Protein AF-A0AAE0EPK4-F1 (afdb_monomer)

Nearest PDB structures (foldseek):
  6u91-assembly1_D  TM=6.287E-01  e=3.847E-02  Homo sapiens
  7v0e-assembly1_F  TM=5.200E-01  e=1.153E-01  Homo sapiens
  4ft2-assembly1_B  TM=6.923E-01  e=3.454E-01  Zea mays
  7v0e-assembly2_C  TM=5.103E-01  e=1.312E-01  Homo sapiens

Solvent-accessible surface area (backbone atoms only — not comparable to full-atom values): 10435 Å² total; per-residue (Å²): 131,72,66,58,48,29,31,73,83,57,78,76,72,84,64,54,53,66,66,40,41,53,52,51,44,52,51,52,51,50,48,63,72,67,61,56,94,63,56,77,49,78,44,62,47,52,45,94,86,54,5,59,85,74,39,75,78,50,66,92,56,64,83,59,47,63,30,20,43,32,61,40,74,44,64,22,64,44,57,28,28,38,33,48,82,64,63,60,78,60,82,70,56,50,59,43,93,92,45,51,27,70,57,33,66,75,70,72,40,54,69,27,39,72,38,42,56,62,44,99,86,70,31,38,30,56,72,34,68,71,73,60,66,65,77,46,72,54,46,61,52,49,57,63,71,27,48,65,86,78,86,78,69,52,72,68,54,51,49,54,52,51,50,51,51,51,53,58,56,56,53,59,63,69,78,71,119

Structure (mmCIF, N/CA/C/O backbone):
data_AF-A0AAE0EPK4-F1
#
_entry.id   AF-A0AAE0EPK4-F1
#
loop_
_atom_site.group_PDB
_atom_site.id
_atom_site.type_symbol
_atom_site.label_atom_id
_atom_site.label_alt_id
_atom_site.label_comp_id
_atom_site.label_asym_id
_atom_site.label_entity_id
_atom_site.label_seq_id
_atom_site.pdbx_PDB_ins_code
_atom_site.Cartn_x
_atom_site.Cartn_y
_atom_site.Cartn_z
_atom_site.occupancy
_atom_site.B_iso_or_equiv
_atom_site.auth_seq_id
_atom_site.auth_comp_id
_atom_site.auth_asym_id
_atom_site.auth_atom_id
_atom_site.pdbx_PDB_model_num
ATOM 1 N N . MET A 1 1 ? -6.053 10.633 -5.880 1.00 48.84 1 MET A N 1
ATOM 2 C CA . MET A 1 1 ? -5.352 10.685 -4.575 1.00 48.84 1 MET A CA 1
ATOM 3 C C . MET A 1 1 ? -3.857 10.927 -4.827 1.00 48.84 1 MET A C 1
ATOM 5 O O . MET A 1 1 ? -3.329 10.351 -5.769 1.00 48.84 1 MET A O 1
ATOM 9 N N . GLN A 1 2 ? -3.181 11.823 -4.095 1.00 64.69 2 GLN A N 1
ATOM 10 C CA . GLN A 1 2 ? -1.788 12.259 -4.362 1.00 64.69 2 GLN A CA 1
ATOM 11 C C . GLN A 1 2 ? -0.719 11.301 -3.782 1.00 64.69 2 GLN A C 1
ATOM 13 O O . GLN A 1 2 ? 0.322 11.731 -3.303 1.00 64.69 2 GLN A O 1
ATOM 18 N N . CYS A 1 3 ? -0.915 9.982 -3.886 1.00 71.88 3 CYS A N 1
ATOM 19 C CA . CYS A 1 3 ? 0.087 8.989 -3.456 1.00 71.88 3 CYS A CA 1
ATOM 20 C C . CYS A 1 3 ? 1.443 9.106 -4.194 1.00 71.88 3 CYS A C 1
ATOM 22 O O . CYS A 1 3 ? 2.439 8.511 -3.787 1.00 71.88 3 CYS A O 1
ATOM 24 N N . LYS A 1 4 ? 1.496 9.888 -5.284 1.00 84.44 4 LYS A N 1
ATOM 25 C CA . LYS A 1 4 ? 2.700 10.165 -6.081 1.00 84.44 4 LYS A CA 1
ATOM 26 C C . LYS A 1 4 ? 3.826 10.806 -5.265 1.00 84.44 4 LYS A C 1
ATOM 28 O O . LYS A 1 4 ? 4.988 10.555 -5.572 1.00 84.44 4 LYS A O 1
ATOM 33 N N . GLU A 1 5 ? 3.500 11.581 -4.233 1.00 90.56 5 GLU A N 1
ATOM 34 C CA . GLU A 1 5 ? 4.498 12.256 -3.390 1.00 90.56 5 GLU A CA 1
ATOM 35 C C . GLU A 1 5 ? 5.351 11.258 -2.589 1.00 90.56 5 GLU A C 1
ATOM 37 O O . GLU A 1 5 ? 6.556 11.448 -2.430 1.00 90.56 5 GLU A O 1
ATOM 42 N N . TYR A 1 6 ? 4.782 10.110 -2.219 1.00 90.31 6 TYR A N 1
ATOM 43 C CA . TYR A 1 6 ? 5.503 9.016 -1.556 1.00 90.31 6 TYR A CA 1
ATOM 44 C C . TYR A 1 6 ? 6.235 8.079 -2.529 1.00 90.31 6 TYR A C 1
ATOM 46 O O . TYR A 1 6 ? 7.018 7.223 -2.122 1.00 90.31 6 TYR A O 1
ATOM 54 N N . SER A 1 7 ? 5.967 8.187 -3.833 1.00 85.56 7 SER A N 1
ATOM 55 C CA . SER A 1 7 ? 6.479 7.239 -4.824 1.00 85.56 7 SER A CA 1
ATOM 56 C C . SER A 1 7 ? 7.897 7.575 -5.243 1.00 85.56 7 SER A C 1
ATOM 58 O O . SER A 1 7 ? 8.079 8.598 -5.902 1.00 85.56 7 SER A O 1
ATOM 60 N N . LYS A 1 8 ? 8.860 6.669 -5.010 1.00 83.88 8 LYS A N 1
ATOM 61 C CA . LYS A 1 8 ? 10.251 6.752 -5.507 1.00 83.88 8 LYS A CA 1
ATOM 62 C C . LYS A 1 8 ? 10.361 7.195 -6.972 1.00 83.88 8 LYS A C 1
ATOM 64 O O . LYS A 1 8 ? 11.295 7.901 -7.338 1.00 83.88 8 LYS A O 1
ATOM 69 N N . ALA A 1 9 ? 9.399 6.797 -7.804 1.00 82.00 9 ALA A N 1
ATOM 70 C CA . ALA A 1 9 ? 9.370 7.117 -9.228 1.00 82.00 9 ALA A CA 1
ATOM 71 C C . ALA A 1 9 ? 9.117 8.606 -9.528 1.00 82.00 9 ALA A C 1
ATOM 73 O O . ALA A 1 9 ? 9.342 9.043 -10.655 1.00 82.00 9 ALA A O 1
ATOM 74 N N . LYS A 1 10 ? 8.668 9.403 -8.550 1.00 84.00 10 LYS A N 1
ATOM 75 C CA . LYS A 1 10 ? 8.629 10.861 -8.684 1.00 84.00 10 LYS A CA 1
ATOM 76 C C . LYS A 1 10 ? 10.060 11.394 -8.691 1.00 84.00 10 LYS A C 1
ATOM 78 O O . LYS A 1 10 ? 10.672 11.519 -7.635 1.00 84.00 10 LYS A O 1
ATOM 83 N N . THR A 1 11 ? 10.560 11.684 -9.887 1.00 82.06 11 THR A N 1
ATOM 84 C CA . THR A 1 11 ? 11.890 12.262 -10.140 1.00 82.06 11 THR A CA 1
ATOM 85 C C . THR A 1 11 ? 11.833 13.737 -10.535 1.00 82.06 11 THR A C 1
ATOM 87 O O . THR A 1 11 ? 12.852 14.418 -10.509 1.00 82.06 11 THR A O 1
ATOM 90 N N . LYS A 1 12 ? 10.647 14.242 -10.901 1.00 82.75 12 LYS A N 1
ATOM 91 C CA . LYS A 1 12 ? 10.422 15.648 -11.251 1.00 82.75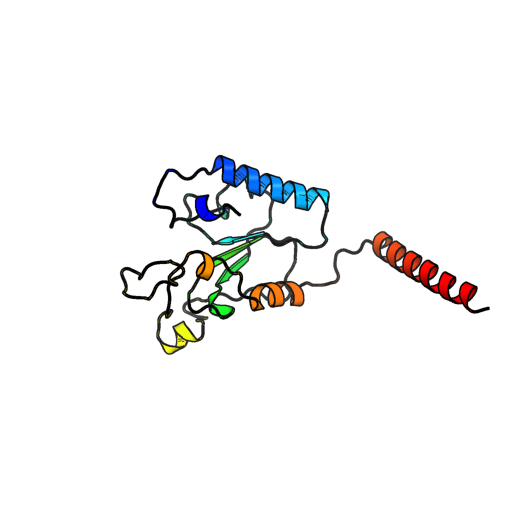 12 LYS A CA 1
ATOM 92 C C . LYS A 1 12 ? 9.818 16.406 -10.070 1.00 82.75 12 LYS A C 1
ATOM 94 O O . LYS A 1 12 ? 8.747 16.035 -9.586 1.00 82.75 12 LYS A O 1
ATOM 99 N N . GLY A 1 13 ? 10.482 17.496 -9.687 1.00 85.69 13 GLY A N 1
ATOM 100 C CA . GLY A 1 13 ? 10.079 18.375 -8.590 1.00 85.69 13 GLY A CA 1
ATOM 101 C C . GLY A 1 13 ? 10.315 17.771 -7.204 1.00 85.69 13 GLY A C 1
ATOM 102 O O . GLY A 1 13 ? 10.419 16.554 -7.043 1.00 85.69 13 GLY A O 1
ATOM 103 N N . THR A 1 14 ? 10.378 18.637 -6.195 1.00 87.19 14 THR A N 1
ATOM 104 C CA . THR A 1 14 ? 10.474 18.219 -4.793 1.00 87.19 14 THR A CA 1
ATOM 105 C C . THR A 1 14 ? 9.160 17.561 -4.361 1.00 87.19 14 THR A C 1
ATOM 107 O O . THR A 1 14 ? 8.089 18.099 -4.661 1.00 87.19 14 THR A O 1
ATOM 110 N N . PRO A 1 15 ? 9.198 16.392 -3.697 1.00 89.25 15 PRO A N 1
ATOM 111 C CA . PRO A 1 15 ? 8.002 15.807 -3.112 1.00 89.25 15 PRO A CA 1
ATOM 112 C C . PRO A 1 15 ? 7.393 16.711 -2.031 1.00 89.25 15 PRO A C 1
ATOM 114 O O . PRO A 1 15 ? 8.088 17.102 -1.096 1.00 89.25 15 PRO A O 1
ATOM 117 N N . ASP A 1 16 ? 6.098 17.003 -2.134 1.00 93.31 16 ASP A N 1
ATOM 118 C CA . ASP A 1 16 ? 5.341 17.723 -1.104 1.00 93.31 16 ASP A CA 1
ATOM 119 C C . ASP A 1 16 ? 4.767 16.709 -0.106 1.00 93.31 16 ASP A C 1
ATOM 121 O O . ASP A 1 16 ? 3.611 16.277 -0.187 1.00 93.31 16 ASP A O 1
ATOM 125 N N . LEU A 1 17 ? 5.636 16.256 0.799 1.00 93.25 17 LEU A N 1
ATOM 126 C CA . LEU A 1 17 ? 5.283 15.245 1.796 1.00 93.25 17 LEU A CA 1
ATOM 127 C C . LEU A 1 17 ? 4.323 15.792 2.856 1.00 93.25 17 LEU A C 1
ATOM 129 O O . LEU A 1 17 ? 3.522 15.030 3.382 1.00 93.25 17 LEU A O 1
ATOM 133 N N . GLU A 1 18 ? 4.352 17.095 3.138 1.00 94.25 18 GLU A N 1
ATOM 134 C CA . GLU A 1 18 ? 3.460 17.715 4.120 1.00 94.25 18 GLU A CA 1
ATOM 135 C C . GLU A 1 18 ? 2.013 17.738 3.616 1.00 94.25 18 GLU A C 1
ATOM 137 O O . GLU A 1 18 ? 1.085 17.342 4.327 1.00 94.25 18 GLU A O 1
ATOM 142 N N . LEU A 1 19 ? 1.786 18.148 2.364 1.00 93.38 19 LEU A N 1
ATOM 143 C CA . LEU A 1 19 ? 0.459 18.074 1.757 1.00 93.38 19 LEU A CA 1
ATOM 144 C C . LEU A 1 19 ? -0.032 16.630 1.645 1.00 93.38 19 LEU A C 1
ATOM 146 O O . LEU A 1 19 ? -1.220 16.371 1.864 1.00 93.38 19 LEU A O 1
ATOM 150 N N . ALA A 1 20 ? 0.858 15.698 1.304 1.00 93.88 20 ALA A N 1
ATOM 151 C CA . ALA A 1 20 ? 0.515 14.286 1.244 1.00 93.88 20 ALA A CA 1
ATOM 152 C C . ALA A 1 20 ? 0.091 13.764 2.628 1.00 93.88 20 ALA A C 1
ATOM 154 O O . ALA A 1 20 ? -0.996 13.191 2.750 1.00 93.88 20 ALA A O 1
ATOM 155 N N . ASP A 1 21 ? 0.869 14.061 3.673 1.00 95.88 21 ASP A N 1
ATOM 156 C CA . ASP A 1 21 ? 0.594 13.628 5.045 1.00 95.88 21 ASP A CA 1
ATOM 157 C C . ASP A 1 21 ? -0.714 14.238 5.562 1.00 95.88 21 ASP A C 1
ATOM 159 O O . ASP A 1 21 ? -1.538 13.523 6.130 1.00 95.88 21 ASP A O 1
ATOM 163 N N . ARG A 1 22 ? -1.006 15.514 5.269 1.00 95.62 22 ARG A N 1
ATOM 164 C CA . ARG A 1 22 ? -2.300 16.136 5.620 1.00 95.62 22 ARG A CA 1
ATOM 165 C C . ARG A 1 22 ? -3.501 15.399 5.024 1.00 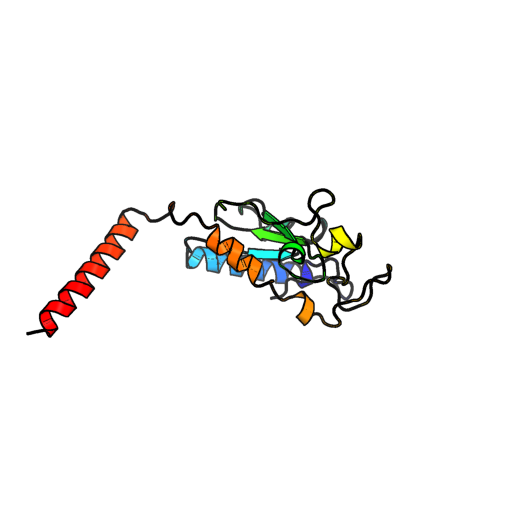95.62 22 ARG A C 1
ATOM 167 O O . ARG A 1 22 ? -4.548 15.304 5.663 1.00 95.62 22 ARG A O 1
ATOM 174 N N . ARG A 1 23 ? -3.377 14.848 3.814 1.00 94.81 23 ARG A N 1
ATOM 175 C CA . ARG A 1 23 ? -4.459 14.071 3.178 1.00 94.81 23 ARG A CA 1
ATOM 176 C C . ARG A 1 23 ? -4.638 12.707 3.827 1.00 94.81 23 ARG A C 1
ATOM 178 O O . ARG A 1 23 ? -5.774 12.260 3.994 1.00 94.81 23 ARG A O 1
ATOM 185 N N . VAL A 1 24 ? -3.540 12.059 4.205 1.00 95.56 24 VAL A N 1
ATOM 186 C CA . VAL A 1 24 ? -3.590 10.802 4.961 1.00 95.56 24 VAL A CA 1
ATOM 187 C C . VAL A 1 24 ? -4.210 11.049 6.333 1.00 95.56 24 VAL A C 1
ATOM 189 O O . VAL A 1 24 ? -5.133 10.335 6.711 1.00 95.56 24 VAL A O 1
ATOM 192 N N . GLN A 1 25 ? -3.814 12.122 7.020 1.00 96.12 25 GLN A N 1
ATOM 193 C CA . GLN A 1 25 ? -4.412 12.519 8.293 1.00 96.12 25 GLN A CA 1
ATOM 194 C C . GLN A 1 25 ? -5.917 12.755 8.154 1.00 96.12 25 GLN A C 1
ATOM 196 O O . GLN A 1 25 ? -6.696 12.270 8.970 1.00 96.12 25 GLN A O 1
ATOM 201 N N . ARG A 1 26 ? -6.357 13.432 7.086 1.00 96.56 26 ARG A N 1
ATOM 202 C CA . ARG A 1 26 ? -7.790 13.613 6.824 1.00 96.56 26 ARG A CA 1
ATOM 203 C C . ARG A 1 26 ? -8.508 12.289 6.562 1.00 96.56 26 ARG A C 1
ATOM 205 O O . ARG A 1 26 ? -9.632 12.116 7.011 1.00 96.56 26 ARG A O 1
ATOM 212 N N . THR A 1 27 ? -7.861 11.351 5.873 1.00 95.44 27 THR A N 1
ATOM 213 C CA . THR A 1 27 ? -8.402 9.999 5.652 1.00 95.44 27 THR A CA 1
ATOM 214 C C . THR A 1 27 ? -8.568 9.258 6.979 1.00 95.44 27 THR A C 1
ATOM 216 O O . THR A 1 27 ? -9.619 8.672 7.214 1.00 95.44 27 THR A O 1
ATOM 219 N N . ARG A 1 28 ? -7.583 9.350 7.882 1.00 95.38 28 ARG A N 1
ATOM 220 C CA . ARG A 1 28 ? -7.677 8.789 9.238 1.00 95.38 28 ARG A CA 1
ATOM 221 C C . ARG A 1 28 ? -8.827 9.404 10.035 1.00 95.38 28 ARG A C 1
ATOM 223 O O . ARG A 1 28 ? -9.597 8.659 10.617 1.00 95.38 28 ARG A O 1
ATOM 230 N N . GLN A 1 29 ? -8.988 10.727 9.993 1.00 96.31 29 GLN A N 1
ATOM 231 C CA . GLN A 1 29 ? -10.111 11.415 10.646 1.00 96.31 29 GLN A CA 1
ATOM 232 C C . GLN A 1 29 ? -11.472 10.965 10.107 1.00 96.31 29 GLN A C 1
ATOM 234 O O . GLN A 1 29 ? -12.432 10.898 10.859 1.00 96.31 29 GLN A O 1
ATOM 239 N N . ILE A 1 30 ? -11.575 10.672 8.806 1.00 96.69 30 ILE A N 1
ATOM 240 C CA . ILE A 1 30 ? -12.806 10.131 8.213 1.00 96.69 30 ILE A CA 1
ATOM 241 C C . ILE A 1 30 ? -13.074 8.722 8.751 1.00 96.69 30 ILE A C 1
ATOM 243 O O . ILE A 1 30 ? -14.202 8.433 9.129 1.00 96.69 30 ILE A O 1
ATOM 247 N N . ILE A 1 31 ? -12.049 7.865 8.811 1.00 95.50 31 ILE A N 1
ATOM 248 C CA . ILE A 1 31 ? -12.169 6.519 9.391 1.00 95.50 31 ILE A CA 1
ATOM 249 C C . ILE A 1 31 ? -12.602 6.611 10.858 1.00 95.50 31 ILE A C 1
ATOM 251 O O . ILE A 1 31 ? -13.523 5.918 11.251 1.00 95.50 31 ILE A O 1
ATOM 255 N N . GLU A 1 32 ? -11.987 7.489 11.646 1.00 95.50 32 GLU A N 1
ATOM 256 C CA . GLU A 1 32 ? -12.338 7.698 13.055 1.00 95.50 32 GLU A CA 1
ATOM 257 C C . GLU A 1 32 ? -13.763 8.239 13.229 1.00 95.50 32 GLU A C 1
ATOM 259 O O . GLU A 1 32 ? -14.495 7.766 14.086 1.00 95.50 32 GLU A O 1
ATOM 264 N N . TYR A 1 33 ? -14.182 9.192 12.393 1.00 96.81 33 TYR A N 1
ATOM 265 C CA . TYR A 1 33 ? -15.517 9.785 12.466 1.00 96.81 33 TYR A CA 1
ATOM 266 C C . TYR A 1 33 ? -16.638 8.785 12.161 1.00 96.81 33 TYR A C 1
ATOM 268 O O . TYR A 1 33 ? -17.672 8.810 12.821 1.00 96.81 33 TYR A O 1
ATOM 276 N N . TYR A 1 34 ? -16.453 7.942 11.143 1.00 96.75 34 TYR A N 1
ATOM 277 C CA . TYR A 1 34 ? -17.459 6.950 10.750 1.00 96.75 34 TYR A CA 1
ATOM 278 C C . TYR A 1 34 ? -17.347 5.627 11.512 1.00 96.75 34 TYR A C 1
ATOM 280 O O . TYR A 1 34 ? -18.245 4.803 11.370 1.00 96.75 34 TYR A O 1
ATOM 288 N N 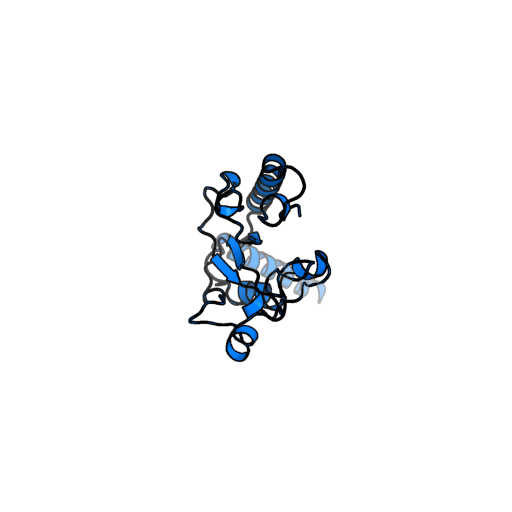. ASP A 1 35 ? -16.250 5.413 12.243 1.00 93.50 35 ASP A N 1
ATOM 289 C CA . ASP A 1 35 ? -15.924 4.192 12.990 1.00 93.50 35 ASP A CA 1
ATOM 290 C C . ASP A 1 35 ? -16.345 2.890 12.272 1.00 93.50 35 ASP A C 1
ATOM 292 O O . ASP A 1 35 ? -17.167 2.115 12.769 1.00 93.50 35 ASP A O 1
ATOM 296 N N . PRO A 1 36 ? -15.856 2.639 11.039 1.00 93.12 36 PRO A N 1
ATOM 297 C CA . PRO A 1 36 ? -16.293 1.481 10.284 1.00 93.12 36 PRO A CA 1
ATOM 298 C C . PRO A 1 36 ? -15.785 0.196 10.943 1.00 93.12 36 PRO A C 1
ATOM 300 O O . PRO A 1 36 ? -14.633 0.119 11.376 1.00 93.12 36 PRO A O 1
ATOM 303 N N . ALA A 1 37 ? -16.599 -0.864 10.893 1.00 90.00 37 ALA A N 1
ATOM 304 C CA . ALA A 1 37 ? -16.204 -2.189 11.380 1.00 90.00 37 ALA A CA 1
ATOM 305 C C . ALA A 1 37 ? -14.850 -2.638 10.799 1.00 90.00 37 ALA A C 1
ATOM 307 O O . ALA A 1 37 ? -13.992 -3.148 11.522 1.00 90.00 37 ALA A O 1
ATOM 308 N N . TYR A 1 38 ? -14.629 -2.368 9.506 1.00 92.81 38 TYR A N 1
ATOM 309 C CA . TYR A 1 38 ? -13.363 -2.619 8.825 1.00 92.81 38 TYR A CA 1
ATOM 310 C C . TYR A 1 38 ? -12.958 -1.449 7.926 1.00 92.81 38 TYR A C 1
ATOM 312 O O . TYR A 1 38 ? -13.790 -0.873 7.225 1.00 92.81 38 TYR A O 1
ATOM 320 N N . TYR A 1 39 ? -11.660 -1.147 7.878 1.00 94.75 39 TYR A N 1
ATOM 321 C CA . TYR A 1 39 ? -11.076 -0.215 6.912 1.00 94.75 39 TYR A CA 1
ATOM 322 C C . TYR A 1 39 ? -9.890 -0.837 6.178 1.00 94.75 39 TYR A C 1
ATOM 324 O O . TYR A 1 39 ? -9.197 -1.706 6.702 1.00 94.75 39 TYR A O 1
ATOM 332 N N . PHE A 1 40 ? -9.607 -0.334 4.977 1.00 95.75 40 PHE A N 1
ATOM 333 C CA . PHE A 1 40 ? -8.411 -0.681 4.214 1.00 95.75 40 PHE A CA 1
ATOM 334 C C . PHE A 1 40 ? -7.798 0.585 3.618 1.00 95.75 40 PHE A C 1
ATOM 336 O O . PHE A 1 40 ? -8.445 1.296 2.850 1.00 95.75 40 PHE A O 1
ATOM 343 N N . ILE A 1 41 ? -6.538 0.857 3.943 1.00 95.50 41 ILE A N 1
ATOM 344 C CA . ILE A 1 41 ? -5.746 1.923 3.326 1.00 95.50 41 ILE A CA 1
ATOM 345 C C . ILE A 1 41 ? -4.747 1.248 2.390 1.00 95.50 41 ILE A C 1
ATOM 347 O O . ILE A 1 41 ? -3.889 0.495 2.841 1.00 95.50 41 ILE A O 1
ATOM 351 N N . GLU A 1 42 ? -4.859 1.503 1.087 1.00 94.62 42 GLU A N 1
ATOM 352 C CA . GLU A 1 42 ? -3.933 0.993 0.072 1.00 94.62 42 GLU A CA 1
ATOM 353 C C . GLU A 1 42 ? -2.922 2.069 -0.309 1.00 94.62 42 GLU A C 1
ATOM 355 O O . GLU A 1 42 ? -3.287 3.205 -0.614 1.00 94.62 42 GLU A O 1
ATOM 360 N N . ASN A 1 43 ? -1.641 1.709 -0.320 1.00 93.00 43 ASN A N 1
ATOM 361 C CA . ASN A 1 43 ? -0.616 2.523 -0.959 1.00 93.00 43 ASN A CA 1
ATOM 362 C C . ASN A 1 43 ? 0.501 1.619 -1.492 1.00 93.00 43 ASN A C 1
ATOM 364 O O . ASN A 1 43 ? 0.836 0.622 -0.850 1.00 93.00 43 ASN A O 1
ATOM 368 N N . PRO A 1 44 ? 1.164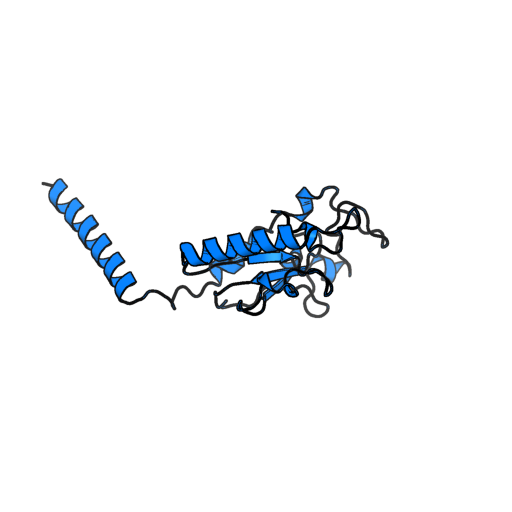 1.965 -2.611 1.00 91.31 44 PRO A N 1
ATOM 369 C CA . PRO A 1 44 ? 2.398 1.293 -3.007 1.00 91.31 44 PRO A CA 1
ATOM 370 C C . PRO A 1 44 ? 3.390 1.214 -1.836 1.00 91.31 44 PRO A C 1
ATOM 372 O O . PRO A 1 44 ? 3.495 2.166 -1.058 1.00 91.31 44 PRO A O 1
ATOM 375 N N . ALA A 1 45 ? 4.143 0.114 -1.729 1.00 90.69 45 ALA A N 1
ATOM 376 C CA . ALA A 1 45 ? 5.059 -0.113 -0.603 1.00 90.69 45 ALA A CA 1
ATOM 377 C C . ALA A 1 45 ? 6.051 1.054 -0.411 1.00 90.69 45 ALA A C 1
ATOM 379 O O . ALA A 1 45 ? 6.373 1.436 0.713 1.00 90.69 45 ALA A O 1
ATOM 380 N N . GLY A 1 46 ? 6.447 1.693 -1.518 1.00 85.50 46 GLY A N 1
ATOM 381 C CA . GLY A 1 46 ? 7.354 2.837 -1.516 1.00 85.50 46 GLY A CA 1
ATOM 382 C C . GLY A 1 46 ? 8.798 2.423 -1.238 1.00 85.50 46 GLY A C 1
ATOM 383 O O . GLY A 1 46 ? 9.145 1.246 -1.312 1.00 85.50 46 GLY A O 1
ATOM 384 N N . ASP A 1 47 ? 9.651 3.407 -0.969 1.00 86.31 47 ASP A N 1
ATOM 385 C CA . ASP A 1 47 ? 11.025 3.182 -0.517 1.00 86.31 47 ASP A CA 1
ATOM 386 C C . ASP A 1 47 ? 11.181 3.535 0.968 1.00 86.31 47 ASP A C 1
ATOM 388 O O . ASP A 1 47 ? 10.282 4.112 1.578 1.00 86.31 47 ASP A O 1
ATOM 392 N N . ALA A 1 48 ? 12.333 3.193 1.544 1.00 87.94 48 ALA A N 1
ATOM 393 C CA . ALA A 1 48 ? 12.638 3.456 2.949 1.00 87.94 48 ALA A CA 1
ATOM 394 C C . ALA A 1 48 ? 12.900 4.944 3.268 1.00 87.94 48 ALA A C 1
ATOM 396 O O . ALA A 1 48 ? 13.070 5.293 4.430 1.00 87.94 48 ALA A O 1
ATOM 397 N N . LEU A 1 49 ? 12.971 5.825 2.263 1.00 87.44 49 LEU A N 1
ATOM 398 C CA . LEU A 1 49 ? 13.272 7.244 2.473 1.00 87.44 49 LEU A CA 1
ATOM 399 C C . LEU A 1 49 ? 11.993 8.063 2.647 1.00 87.44 49 LEU A C 1
ATOM 401 O O . LEU A 1 49 ? 11.941 8.968 3.476 1.00 87.44 49 LEU A O 1
ATOM 405 N N . ARG A 1 50 ? 10.960 7.762 1.857 1.00 90.06 50 ARG A N 1
ATOM 406 C CA . ARG A 1 50 ? 9.723 8.558 1.817 1.00 90.06 50 ARG A CA 1
ATOM 407 C C . ARG A 1 50 ? 8.452 7.758 1.564 1.00 90.06 50 ARG A C 1
ATOM 409 O O . ARG A 1 50 ? 7.407 8.360 1.320 1.00 90.06 50 ARG A O 1
ATOM 416 N N . GLY A 1 51 ? 8.519 6.429 1.556 1.00 92.81 51 GLY A N 1
ATOM 417 C CA . GLY A 1 51 ? 7.323 5.599 1.464 1.00 92.81 51 GLY A CA 1
ATOM 418 C C . GLY A 1 51 ? 6.344 5.926 2.592 1.00 92.81 51 GLY A C 1
ATOM 419 O O . GLY A 1 51 ? 6.754 6.275 3.691 1.00 92.81 51 GLY A O 1
ATOM 420 N N . LEU A 1 52 ? 5.038 5.792 2.339 1.00 95.31 52 LEU A N 1
ATOM 421 C CA . LEU A 1 52 ? 4.013 6.127 3.338 1.00 95.31 52 LEU A CA 1
ATOM 422 C C . LEU A 1 52 ? 4.226 5.385 4.675 1.00 95.31 52 LEU A C 1
ATOM 424 O O . LEU A 1 52 ? 3.978 5.940 5.737 1.00 95.31 52 LEU A O 1
ATOM 428 N N . HIS A 1 53 ? 4.762 4.162 4.624 1.00 94.88 53 HIS A N 1
ATOM 429 C CA . HIS A 1 53 ? 5.076 3.356 5.805 1.00 94.88 53 HIS A CA 1
ATOM 430 C C . HIS A 1 53 ? 6.150 3.957 6.726 1.00 94.88 53 HIS A C 1
ATOM 432 O O . HIS A 1 53 ? 6.232 3.553 7.877 1.00 94.88 53 HIS A O 1
ATOM 438 N N . THR A 1 54 ? 6.960 4.909 6.252 1.00 95.00 54 THR A N 1
ATOM 439 C CA . THR A 1 54 ? 7.982 5.584 7.070 1.00 95.00 54 THR A CA 1
ATOM 440 C C . THR A 1 54 ? 7.489 6.896 7.674 1.00 95.00 54 THR A C 1
ATOM 442 O O . THR A 1 54 ? 8.234 7.570 8.384 1.00 95.00 54 THR A O 1
ATOM 445 N N . ARG A 1 55 ? 6.253 7.307 7.367 1.00 95.50 55 ARG A N 1
ATOM 446 C CA . ARG A 1 55 ? 5.713 8.607 7.769 1.00 95.50 55 ARG A CA 1
ATOM 447 C C . ARG A 1 55 ? 5.094 8.534 9.159 1.00 95.50 55 ARG A C 1
ATOM 449 O O . ARG A 1 55 ? 4.344 7.616 9.477 1.00 95.50 55 ARG A O 1
ATOM 456 N N . GLU A 1 56 ? 5.312 9.587 9.940 1.00 96.19 56 GLU A N 1
ATOM 457 C CA . GLU A 1 56 ? 4.723 9.769 11.273 1.00 96.19 56 GLU A CA 1
ATOM 458 C C . GLU A 1 56 ? 3.190 9.681 11.264 1.00 96.19 56 GLU A C 1
ATOM 460 O O . GLU A 1 56 ? 2.593 9.141 12.191 1.00 96.19 56 GLU A O 1
ATOM 465 N N . VAL A 1 57 ? 2.547 10.129 10.178 1.00 95.88 57 VAL A N 1
ATOM 466 C CA . VAL A 1 57 ? 1.086 10.070 10.001 1.00 95.88 57 VAL A CA 1
ATOM 467 C C . VAL A 1 57 ? 0.524 8.644 10.003 1.00 95.88 57 VAL A C 1
ATOM 469 O O . VAL A 1 57 ? -0.682 8.471 10.149 1.00 95.88 57 VAL A O 1
ATOM 472 N N . MET A 1 58 ? 1.364 7.615 9.871 1.00 95.75 58 MET A N 1
ATOM 473 C CA . MET A 1 58 ? 0.949 6.212 9.957 1.00 95.75 58 MET A CA 1
ATOM 474 C C . MET A 1 58 ? 1.181 5.594 11.340 1.00 95.75 58 MET A C 1
ATOM 476 O O . MET A 1 58 ? 0.744 4.468 11.575 1.00 95.75 58 MET A O 1
ATOM 480 N N . LYS A 1 59 ? 1.819 6.309 12.279 1.00 94.88 59 LYS A N 1
ATOM 481 C CA . LYS A 1 59 ? 2.030 5.801 13.640 1.00 94.88 59 LYS A CA 1
ATOM 482 C C . LYS A 1 59 ? 0.705 5.505 14.340 1.00 94.88 59 LYS A C 1
ATOM 484 O O . LYS A 1 59 ? -0.277 6.247 14.208 1.00 9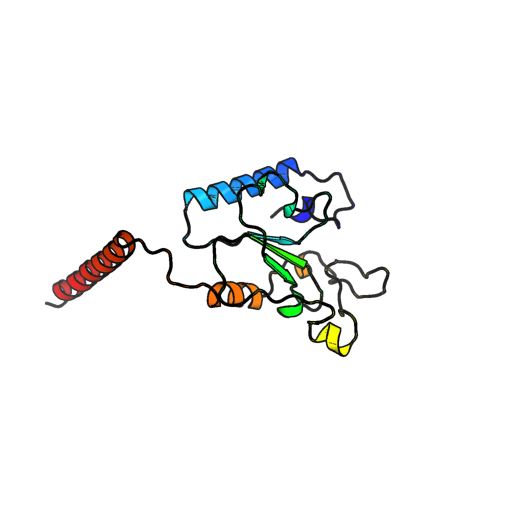4.88 59 LYS A O 1
ATOM 489 N N . GLY A 1 60 ? 0.717 4.417 15.106 1.00 93.12 60 GLY A N 1
ATOM 490 C CA . GLY A 1 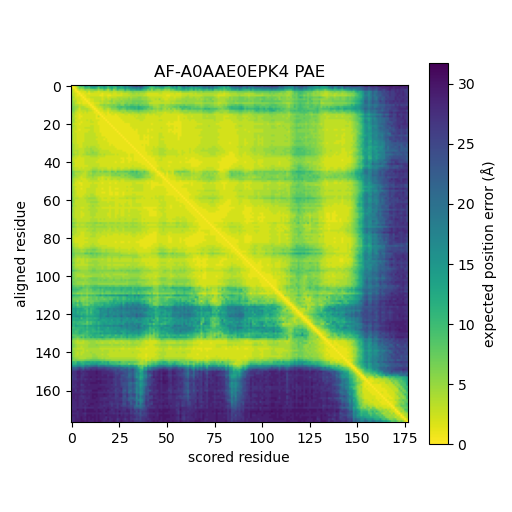60 ? -0.438 3.901 15.841 1.00 93.12 60 GLY A CA 1
ATOM 491 C C . GLY A 1 60 ? -1.384 3.035 15.006 1.00 93.12 60 GLY A C 1
ATOM 492 O O . GLY A 1 60 ? -2.324 2.481 15.565 1.00 93.12 60 GLY A O 1
ATOM 493 N N . LEU A 1 61 ? -1.154 2.894 13.696 1.00 94.38 61 LEU A N 1
ATOM 494 C CA . LEU A 1 61 ? -1.837 1.889 12.884 1.00 94.38 61 LEU A CA 1
ATOM 495 C C . LEU A 1 61 ? -1.110 0.537 12.984 1.00 94.38 61 LEU A C 1
ATOM 497 O O . LEU A 1 61 ? 0.090 0.518 13.268 1.00 94.38 61 LEU A O 1
ATOM 501 N N . PRO A 1 62 ? -1.801 -0.587 12.726 1.00 94.31 62 PRO A N 1
ATOM 502 C CA . PRO A 1 62 ? -1.155 -1.889 12.597 1.00 94.31 62 PRO A CA 1
ATOM 503 C C . PRO A 1 62 ? -0.072 -1.889 11.514 1.00 94.31 62 PRO A C 1
ATOM 505 O O . PRO A 1 62 ? -0.146 -1.123 10.549 1.00 94.31 62 PRO A O 1
ATOM 508 N N . GLU A 1 63 ? 0.901 -2.790 11.641 1.00 94.75 63 GLU A N 1
ATOM 509 C CA . GLU A 1 63 ? 1.885 -3.016 10.582 1.00 94.75 63 GLU A CA 1
ATOM 510 C C . GLU A 1 63 ? 1.183 -3.380 9.261 1.00 94.75 63 GLU A C 1
ATOM 512 O O . GLU A 1 63 ? 0.250 -4.193 9.259 1.00 94.75 63 GLU A O 1
ATOM 517 N N . PRO A 1 64 ? 1.592 -2.792 8.123 1.00 96.19 64 PRO A N 1
ATOM 518 C CA . PRO A 1 64 ? 0.919 -3.037 6.861 1.00 96.19 64 PRO A CA 1
ATOM 519 C C . PRO A 1 64 ? 1.126 -4.467 6.370 1.00 96.19 64 PRO A C 1
ATOM 521 O O . PRO A 1 64 ? 2.241 -4.994 6.337 1.00 96.19 64 PRO A O 1
ATOM 524 N N . LEU A 1 65 ? 0.058 -5.054 5.838 1.00 96.19 65 LEU A N 1
ATOM 525 C CA . LEU A 1 65 ? 0.143 -6.289 5.071 1.00 96.19 65 LEU A CA 1
ATOM 526 C C . LEU A 1 65 ? 0.794 -6.006 3.713 1.00 96.19 65 LEU A C 1
ATOM 528 O O . LEU A 1 65 ? 0.477 -5.018 3.047 1.00 96.19 65 LEU A O 1
ATOM 532 N N . VAL A 1 66 ? 1.688 -6.894 3.273 1.00 95.81 66 VAL A N 1
ATOM 533 C CA . VAL A 1 66 ? 2.422 -6.733 2.010 1.00 95.81 66 VAL A CA 1
ATOM 534 C C . VAL A 1 66 ? 1.843 -7.640 0.934 1.00 95.81 66 VAL A C 1
ATOM 536 O O . VAL A 1 66 ? 1.823 -8.861 1.076 1.00 95.81 66 VAL A O 1
ATOM 539 N N . THR A 1 67 ? 1.467 -7.052 -0.198 1.00 96.69 67 THR A N 1
ATOM 540 C CA . THR A 1 67 ? 0.938 -7.768 -1.360 1.00 96.69 67 THR A CA 1
ATOM 541 C C . THR A 1 67 ? 1.617 -7.335 -2.660 1.00 96.69 67 THR A C 1
ATOM 543 O O . THR A 1 67 ? 2.336 -6.334 -2.712 1.00 96.69 67 THR A O 1
ATOM 546 N N . THR A 1 68 ? 1.421 -8.096 -3.738 1.00 96.19 68 THR A N 1
ATOM 547 C CA . THR A 1 68 ? 1.868 -7.714 -5.085 1.00 96.19 68 THR A CA 1
ATOM 548 C C . THR A 1 68 ? 0.768 -7.934 -6.108 1.00 96.19 68 THR A C 1
ATOM 550 O O . THR A 1 68 ? 0.313 -9.066 -6.279 1.00 96.19 68 THR A O 1
ATOM 553 N N . TYR A 1 69 ? 0.427 -6.900 -6.877 1.00 95.06 69 TYR A N 1
ATOM 554 C CA . TYR A 1 69 ? -0.686 -6.960 -7.835 1.00 95.06 69 TYR A CA 1
ATOM 555 C C . TYR A 1 69 ? -0.566 -8.060 -8.904 1.00 95.06 69 TYR A C 1
ATOM 557 O O . TYR A 1 69 ? -1.585 -8.563 -9.366 1.00 95.06 69 TYR A O 1
ATOM 565 N N . CYS A 1 70 ? 0.642 -8.508 -9.268 1.00 94.94 70 CYS A N 1
ATOM 566 C CA . CYS A 1 70 ? 0.801 -9.567 -10.273 1.00 94.94 70 CYS A CA 1
ATOM 567 C C . CYS A 1 70 ? 0.239 -10.925 -9.827 1.00 94.94 70 CYS A C 1
ATOM 569 O O . CYS A 1 70 ? -0.078 -11.765 -10.664 1.00 94.94 70 CYS A O 1
ATOM 571 N N . LYS A 1 71 ? 0.071 -11.150 -8.517 1.00 95.62 71 LYS A N 1
ATOM 572 C CA . LYS A 1 71 ? -0.658 -12.315 -7.984 1.00 95.62 71 LYS A CA 1
ATOM 573 C C . LYS A 1 71 ? -2.179 -12.177 -8.088 1.00 95.62 71 LYS A C 1
ATOM 575 O O . LYS A 1 71 ? -2.887 -13.150 -7.875 1.00 95.62 71 LYS A O 1
ATOM 580 N N . TYR A 1 72 ? -2.648 -10.991 -8.454 1.00 94.81 72 TYR A N 1
ATOM 581 C CA . TYR A 1 72 ? -4.046 -10.608 -8.609 1.00 94.81 72 TYR A CA 1
ATOM 582 C C . TYR A 1 72 ? -4.381 -10.254 -10.071 1.00 94.81 72 TYR A C 1
ATOM 584 O O . TYR A 1 72 ? -5.408 -9.642 -10.351 1.00 94.81 72 TYR A O 1
ATOM 592 N N . GLY A 1 73 ? -3.532 -10.665 -11.021 1.00 91.00 73 GLY A N 1
ATOM 593 C CA . GLY A 1 73 ? -3.835 -10.627 -12.455 1.00 91.00 73 GLY A CA 1
ATOM 594 C C . GLY A 1 73 ? -3.252 -9.450 -13.239 1.00 91.00 73 GLY A C 1
ATOM 595 O O . GLY A 1 73 ? -3.559 -9.320 -14.420 1.00 91.00 73 GLY A O 1
ATOM 596 N N . THR A 1 74 ? -2.407 -8.597 -12.647 1.00 91.38 74 THR A N 1
ATOM 597 C CA . THR A 1 74 ? -1.707 -7.563 -13.436 1.00 91.38 74 THR A CA 1
ATOM 598 C C . THR A 1 74 ? -0.498 -8.133 -14.186 1.00 91.38 74 THR A C 1
ATOM 600 O O . THR A 1 74 ? 0.223 -8.966 -13.630 1.00 91.38 74 THR A O 1
ATOM 603 N N . PRO A 1 75 ? -0.189 -7.631 -15.399 1.00 89.31 75 PRO A N 1
ATOM 604 C CA . PRO A 1 75 ? 0.980 -8.071 -16.174 1.00 89.31 75 PRO A CA 1
ATOM 605 C C . PRO A 1 75 ? 2.312 -7.547 -15.608 1.00 89.31 75 PRO A C 1
ATOM 607 O O . PRO A 1 75 ? 3.393 -7.987 -15.998 1.00 89.31 75 PRO A O 1
ATOM 610 N N . TYR A 1 76 ? 2.242 -6.607 -14.663 1.00 89.56 76 TYR A N 1
ATOM 611 C CA . TYR A 1 76 ? 3.375 -6.030 -13.951 1.00 89.56 76 TYR A CA 1
ATOM 612 C C . TYR A 1 76 ? 3.327 -6.360 -12.461 1.00 89.56 76 TYR A C 1
ATOM 614 O O . TYR A 1 76 ? 2.258 -6.529 -11.871 1.00 89.56 76 TYR A O 1
ATOM 622 N N . MET A 1 77 ? 4.491 -6.373 -11.817 1.00 90.19 77 MET A N 1
ATOM 623 C CA . MET A 1 77 ? 4.586 -6.418 -10.360 1.00 90.19 77 MET A CA 1
ATOM 624 C C . MET A 1 77 ? 4.497 -5.015 -9.772 1.00 90.19 77 MET A C 1
ATOM 626 O O . MET A 1 77 ? 5.253 -4.126 -10.151 1.00 90.19 77 MET A O 1
ATOM 630 N N . LYS A 1 78 ? 3.607 -4.846 -8.796 1.00 90.75 78 LYS A N 1
ATOM 631 C CA . LYS A 1 78 ? 3.497 -3.633 -7.987 1.00 90.75 78 LYS A CA 1
ATOM 632 C C . LYS A 1 78 ? 3.382 -4.034 -6.517 1.00 90.75 78 LYS A C 1
ATOM 634 O O . LYS A 1 78 ? 2.323 -4.526 -6.126 1.00 90.75 78 LYS A O 1
ATOM 639 N N . PRO A 1 79 ? 4.472 -3.929 -5.737 1.00 93.56 79 PRO A N 1
ATOM 640 C CA . PRO A 1 79 ? 4.427 -4.120 -4.294 1.00 93.56 79 PRO A CA 1
ATOM 641 C C . PRO A 1 79 ? 3.560 -3.041 -3.646 1.00 93.56 79 PRO A C 1
ATOM 643 O O . PRO A 1 79 ? 3.770 -1.848 -3.880 1.00 93.56 79 PRO A O 1
ATOM 646 N N . THR A 1 80 ? 2.616 -3.468 -2.823 1.00 94.69 80 THR A N 1
ATOM 647 C CA . THR A 1 80 ? 1.611 -2.618 -2.188 1.00 94.69 80 THR A CA 1
ATOM 648 C C . THR A 1 80 ? 1.499 -2.984 -0.713 1.00 94.69 80 THR A C 1
ATOM 650 O O . THR A 1 80 ? 1.551 -4.160 -0.352 1.00 94.69 80 THR A O 1
ATOM 653 N N . HIS A 1 81 ? 1.346 -1.961 0.120 1.00 96.44 81 HIS A N 1
ATOM 654 C CA . HIS A 1 81 ? 0.987 -2.062 1.525 1.00 96.44 81 HIS A CA 1
ATOM 655 C C . HIS A 1 81 ? -0.517 -1.852 1.699 1.00 96.44 81 HIS A C 1
ATOM 657 O O . HIS A 1 81 ? -1.100 -0.965 1.070 1.00 96.44 81 HIS A O 1
ATOM 663 N N . ILE A 1 82 ? -1.115 -2.666 2.565 1.00 96.81 82 ILE A N 1
ATOM 664 C CA . ILE A 1 82 ? -2.504 -2.555 3.001 1.00 96.81 82 ILE A CA 1
ATOM 665 C C . ILE A 1 82 ? -2.505 -2.391 4.521 1.00 96.81 82 ILE A C 1
ATOM 667 O O . ILE A 1 82 ? -2.142 -3.325 5.234 1.00 96.81 82 ILE A O 1
ATOM 671 N N . TRP A 1 83 ? -2.914 -1.224 5.021 1.00 96.81 83 TRP A N 1
ATOM 672 C CA . TRP A 1 83 ? -3.205 -1.040 6.448 1.00 96.81 83 TRP A CA 1
ATOM 673 C C . TRP A 1 83 ? -4.676 -1.328 6.696 1.00 96.81 83 TRP A C 1
ATOM 675 O O . TRP A 1 83 ? -5.536 -0.820 5.975 1.00 96.81 83 TRP A O 1
ATOM 685 N N . THR A 1 84 ? -4.968 -2.130 7.709 1.00 95.50 84 THR A N 1
ATOM 686 C CA . THR A 1 84 ? -6.333 -2.527 8.048 1.00 95.50 84 THR A CA 1
ATOM 687 C C . THR A 1 84 ? -6.427 -2.909 9.518 1.00 95.50 84 THR A C 1
ATOM 689 O O . THR A 1 84 ? -5.442 -3.352 10.105 1.00 95.50 84 THR A O 1
ATOM 692 N N . ASN A 1 85 ? -7.609 -2.744 10.106 1.00 94.12 85 ASN A N 1
ATOM 693 C CA . ASN A 1 85 ? -7.979 -3.345 11.389 1.00 94.12 85 ASN A CA 1
ATOM 694 C C . ASN A 1 85 ? -8.569 -4.761 11.237 1.00 94.12 85 ASN A C 1
ATOM 696 O O . ASN A 1 85 ? -8.868 -5.400 12.243 1.00 94.12 85 ASN A O 1
ATOM 700 N N . ALA A 1 86 ? -8.764 -5.248 10.008 1.00 91.75 86 ALA A N 1
ATOM 701 C CA . ALA A 1 86 ? -9.296 -6.575 9.750 1.00 91.75 86 ALA A CA 1
ATOM 702 C C . ALA A 1 86 ? -8.252 -7.664 10.018 1.00 91.75 86 ALA A C 1
ATOM 704 O O . ALA A 1 86 ? -7.102 -7.576 9.583 1.00 91.75 86 ALA A O 1
ATOM 705 N N . VAL A 1 87 ? -8.688 -8.743 10.666 1.00 89.88 87 VAL A N 1
ATOM 706 C CA . VAL A 1 87 ? -7.923 -9.989 10.744 1.00 89.88 87 VAL A CA 1
ATOM 707 C C . VAL A 1 87 ? -8.332 -10.860 9.565 1.00 89.88 87 VAL A C 1
ATOM 709 O O . VAL A 1 87 ? -9.464 -11.340 9.511 1.00 89.88 87 VAL A O 1
ATOM 712 N N . LEU A 1 88 ? -7.413 -11.052 8.619 1.00 87.75 88 LEU A N 1
ATOM 713 C CA . LEU A 1 88 ? -7.666 -11.887 7.449 1.00 87.75 88 LEU A CA 1
ATOM 714 C C . LEU A 1 88 ? -7.503 -13.366 7.798 1.00 87.75 88 LEU A C 1
ATOM 716 O O . LEU A 1 88 ? -6.547 -13.751 8.477 1.00 87.75 88 LEU A O 1
ATOM 720 N N . SER A 1 89 ? -8.431 -14.191 7.318 1.00 86.81 89 SER A N 1
ATOM 721 C CA . SER A 1 89 ? -8.381 -15.646 7.500 1.00 86.81 89 SER A CA 1
ATOM 722 C C . SER A 1 89 ? -7.250 -16.286 6.680 1.00 86.81 89 SER A C 1
ATOM 724 O O . SER A 1 89 ? -6.544 -17.175 7.163 1.00 86.81 89 SER A O 1
ATOM 726 N N . VAL A 1 90 ? -7.006 -15.743 5.484 1.00 88.12 90 VAL A N 1
ATOM 727 C CA . VAL A 1 90 ? -5.914 -16.121 4.584 1.00 88.12 90 VAL A CA 1
ATOM 728 C C . VAL A 1 90 ? -4.966 -14.929 4.355 1.00 88.12 90 VAL A C 1
ATOM 730 O O . VAL A 1 90 ? -5.419 -13.795 4.186 1.00 88.12 90 VAL A O 1
ATOM 733 N N . PRO A 1 91 ? -3.634 -15.143 4.324 1.00 91.94 91 PRO A N 1
ATOM 734 C CA . PRO A 1 91 ? -2.677 -14.082 4.017 1.00 91.94 91 PRO A CA 1
ATOM 735 C C . PRO A 1 91 ? -2.791 -13.554 2.581 1.00 91.94 91 PRO A C 1
ATOM 737 O O . PRO A 1 91 ? -3.013 -14.307 1.630 1.00 91.94 91 PRO A O 1
ATOM 740 N N . LEU A 1 92 ? -2.495 -12.263 2.398 1.00 95.38 92 LEU A N 1
ATOM 741 C CA . LEU A 1 92 ? -2.421 -11.670 1.063 1.00 95.38 92 LEU A CA 1
ATOM 742 C C . LEU A 1 92 ? -1.341 -12.327 0.202 1.00 95.38 92 LEU A C 1
ATOM 744 O O . LEU A 1 92 ? -0.228 -12.627 0.642 1.00 95.38 92 LEU A O 1
ATOM 748 N N . LEU A 1 93 ? -1.652 -12.485 -1.083 1.00 96.25 93 LEU A N 1
ATOM 749 C CA . LEU A 1 93 ? -0.747 -13.107 -2.032 1.00 96.25 93 LEU A CA 1
ATOM 750 C C . LEU A 1 93 ? 0.415 -12.170 -2.358 1.00 96.25 93 LEU A C 1
ATOM 752 O O . LEU A 1 93 ? 0.242 -10.999 -2.712 1.00 96.25 93 LEU A O 1
ATOM 756 N N . ARG A 1 94 ? 1.623 -12.729 -2.322 1.00 96.44 94 ARG A N 1
ATOM 757 C CA . ARG A 1 94 ? 2.856 -12.023 -2.660 1.00 96.44 94 ARG A CA 1
ATOM 758 C C . ARG A 1 94 ? 3.691 -12.831 -3.644 1.00 96.44 94 ARG A C 1
ATOM 760 O O . ARG A 1 94 ? 3.928 -14.023 -3.459 1.00 96.44 94 ARG A O 1
ATOM 767 N N . CYS A 1 95 ? 4.140 -12.162 -4.698 1.00 95.69 95 CYS A N 1
ATOM 768 C CA . CYS A 1 95 ? 5.102 -12.672 -5.656 1.00 95.69 95 CYS A CA 1
ATOM 769 C C . CYS A 1 95 ? 6.498 -12.571 -5.045 1.00 95.69 95 CYS A C 1
ATOM 771 O O . CYS A 1 95 ? 7.019 -11.477 -4.821 1.00 95.69 95 CYS A O 1
ATOM 773 N N . THR A 1 96 ? 7.098 -13.724 -4.779 1.00 94.19 96 THR A N 1
ATOM 774 C CA . THR A 1 96 ? 8.483 -13.853 -4.316 1.00 94.19 96 THR A CA 1
ATOM 775 C C . THR A 1 96 ? 9.223 -14.839 -5.217 1.00 94.19 96 THR A C 1
ATOM 777 O O . THR A 1 96 ? 8.660 -15.326 -6.198 1.00 94.19 96 THR A O 1
ATOM 780 N N . SER A 1 97 ? 10.498 -15.104 -4.935 1.00 91.25 97 SER A N 1
ATOM 781 C CA . SER A 1 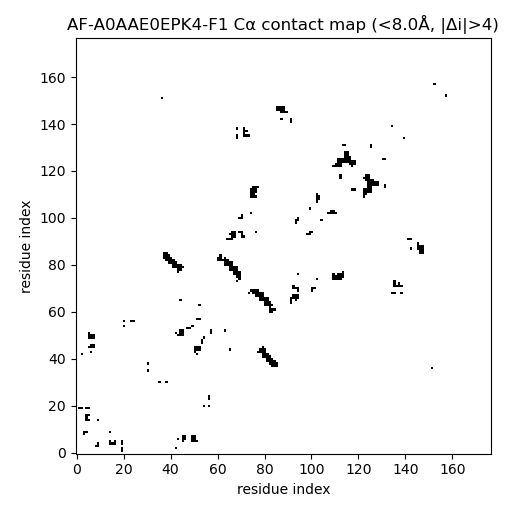97 ? 11.241 -16.131 -5.674 1.00 91.25 97 SER A CA 1
ATOM 782 C C . SER A 1 97 ? 10.740 -17.548 -5.364 1.00 91.25 97 SER A C 1
ATOM 784 O O . SER A 1 97 ? 10.745 -18.379 -6.261 1.00 91.25 97 SER A O 1
ATOM 786 N N . SER A 1 98 ? 10.260 -17.814 -4.141 1.00 93.44 98 SER A N 1
ATOM 787 C CA . SER A 1 98 ? 9.663 -19.105 -3.758 1.00 93.44 98 SER A CA 1
ATOM 788 C C . SER A 1 98 ? 8.181 -19.211 -4.129 1.00 93.44 98 SER A C 1
ATOM 790 O O . SER A 1 98 ? 7.673 -20.304 -4.349 1.00 93.44 98 SER A O 1
ATOM 792 N N . THR A 1 99 ? 7.483 -18.078 -4.240 1.00 94.69 99 THR A N 1
ATOM 793 C CA . THR A 1 99 ? 6.057 -18.009 -4.590 1.00 94.69 99 THR A CA 1
ATOM 794 C C . THR A 1 99 ? 5.815 -17.108 -5.810 1.00 94.69 99 THR A C 1
ATOM 796 O O . THR A 1 99 ? 5.108 -16.100 -5.702 1.00 94.69 99 THR A O 1
ATOM 799 N N . PRO A 1 100 ? 6.364 -17.412 -6.999 1.00 95.44 100 PRO A N 1
ATOM 800 C CA . PRO A 1 100 ? 6.240 -16.541 -8.170 1.00 95.44 100 PRO A CA 1
ATOM 801 C C . PRO A 1 100 ? 4.801 -16.478 -8.708 1.00 95.44 100 PRO A C 1
ATOM 803 O O . PRO A 1 100 ? 4.009 -17.407 -8.546 1.00 95.44 100 PRO A O 1
ATOM 806 N N . CYS A 1 101 ? 4.418 -15.360 -9.329 1.00 94.19 101 CYS A N 1
ATOM 807 C CA . CYS A 1 101 ? 3.203 -15.303 -10.151 1.00 94.19 101 CYS A CA 1
ATOM 808 C C . CYS A 1 101 ? 3.394 -16.122 -11.448 1.00 94.19 101 CYS A C 1
ATOM 810 O O . CYS A 1 101 ? 4.544 -16.382 -11.812 1.00 94.19 101 CYS A O 1
ATOM 812 N N . PRO A 1 102 ? 2.317 -16.492 -12.171 1.00 92.50 102 PRO A N 1
ATOM 813 C CA . PRO A 1 102 ? 2.427 -17.313 -13.381 1.00 92.50 102 PRO A CA 1
ATOM 814 C C . PRO A 1 102 ? 3.412 -16.754 -14.417 1.00 92.50 102 PRO A C 1
ATOM 816 O O . PRO A 1 102 ? 4.290 -17.475 -14.879 1.00 92.50 102 PRO A O 1
ATOM 819 N N . ALA A 1 103 ? 3.352 -15.446 -14.694 1.00 89.12 103 ALA A N 1
ATOM 820 C CA . ALA A 1 103 ? 4.264 -14.790 -15.634 1.00 89.12 103 ALA A CA 1
ATOM 821 C C . ALA A 1 103 ? 5.742 -14.969 -15.240 1.00 89.12 103 ALA A C 1
ATOM 823 O O . ALA A 1 103 ? 6.569 -15.358 -16.069 1.00 89.12 103 ALA A O 1
ATOM 824 N N . ARG A 1 104 ? 6.070 -14.759 -13.956 1.00 90.44 104 ARG A N 1
ATOM 825 C CA . ARG A 1 104 ? 7.433 -14.928 -13.435 1.00 90.44 104 ARG A CA 1
ATOM 826 C C . ARG A 1 104 ? 7.853 -16.398 -13.377 1.00 90.44 104 ARG A C 1
ATOM 828 O O . ARG A 1 104 ? 9.024 -16.680 -13.594 1.00 90.44 104 ARG A O 1
ATOM 835 N N . ALA A 1 105 ? 6.928 -17.313 -13.094 1.00 91.75 105 ALA A N 1
ATOM 836 C CA . ALA A 1 105 ? 7.202 -18.748 -13.060 1.00 91.75 105 ALA A CA 1
ATOM 837 C C . ALA A 1 105 ? 7.563 -19.294 -14.451 1.00 91.75 105 ALA A C 1
ATOM 839 O O . ALA A 1 105 ? 8.465 -20.115 -14.566 1.00 91.75 105 ALA A O 1
ATOM 840 N N . ILE A 1 106 ? 6.890 -18.805 -15.498 1.00 89.00 106 ILE A N 1
ATOM 841 C CA . ILE A 1 106 ? 7.088 -19.261 -16.881 1.00 89.00 106 ILE A CA 1
ATOM 842 C C . ILE A 1 106 ? 8.291 -18.571 -17.529 1.00 89.00 106 ILE A C 1
ATOM 844 O O . ILE A 1 106 ? 9.123 -19.220 -18.153 1.00 89.00 106 ILE A O 1
ATOM 848 N N . THR A 1 107 ? 8.387 -17.245 -17.407 1.00 85.38 107 THR A N 1
ATOM 849 C CA . THR A 1 107 ? 9.346 -16.446 -18.195 1.00 85.38 107 THR A CA 1
ATOM 850 C C . THR A 1 107 ? 10.551 -15.956 -17.392 1.00 85.38 107 THR A C 1
ATOM 852 O O . THR A 1 107 ? 11.451 -15.322 -17.941 1.00 85.38 107 THR A O 1
ATOM 855 N N . GLY A 1 108 ? 10.553 -16.166 -16.073 1.00 86.25 108 GLY A N 1
ATOM 856 C CA . GLY A 1 108 ? 11.542 -15.603 -15.150 1.00 86.25 108 GLY A CA 1
ATOM 857 C C . GLY A 1 108 ? 11.370 -14.103 -14.871 1.00 86.25 108 GLY A C 1
ATOM 858 O O . GLY A 1 108 ? 11.994 -13.580 -13.945 1.00 86.25 108 GLY A O 1
ATOM 859 N N . LYS A 1 109 ? 10.509 -13.395 -15.615 1.00 85.12 109 LYS A N 1
ATOM 860 C CA . LYS A 1 109 ? 10.289 -11.946 -15.495 1.00 85.12 109 LYS A CA 1
ATOM 861 C C . LYS A 1 109 ? 8.808 -11.573 -15.591 1.00 85.12 109 LYS A C 1
ATOM 863 O O . LYS A 1 109 ? 7.948 -12.410 -15.829 1.00 85.12 109 LYS A O 1
ATOM 868 N N . HIS A 1 110 ? 8.504 -10.305 -15.337 1.00 86.00 110 HIS A N 1
ATOM 869 C CA . HIS A 1 110 ? 7.185 -9.749 -15.636 1.00 86.00 110 HIS A CA 1
ATOM 870 C C . HIS A 1 110 ? 7.225 -9.151 -17.042 1.00 86.00 110 HIS A C 1
ATOM 872 O O . HIS A 1 110 ? 8.249 -8.590 -17.437 1.00 86.00 110 HIS A O 1
ATOM 878 N N . GLU A 1 111 ? 6.133 -9.282 -17.790 1.00 79.00 111 GLU A N 1
ATOM 879 C CA . GLU A 1 111 ? 6.036 -8.778 -19.166 1.00 79.00 111 GLU A CA 1
ATOM 880 C C . GLU A 1 111 ? 6.136 -7.252 -19.204 1.00 79.00 111 GLU A C 1
ATOM 882 O O . GLU A 1 111 ? 6.840 -6.681 -20.047 1.00 79.00 111 GLU A O 1
ATOM 887 N N . ASN A 1 112 ? 5.482 -6.609 -18.232 1.00 82.25 112 ASN A N 1
ATOM 888 C CA . ASN A 1 112 ? 5.440 -5.166 -18.103 1.00 82.25 112 ASN A CA 1
ATOM 889 C C . ASN A 1 112 ? 6.031 -4.679 -16.778 1.00 82.25 112 ASN A C 1
ATOM 891 O O . ASN A 1 112 ? 6.067 -5.386 -15.765 1.00 82.25 112 ASN A O 1
ATOM 895 N N . THR A 1 113 ? 6.448 -3.419 -16.767 1.00 79.31 113 THR A N 1
ATOM 896 C CA . THR A 1 113 ? 6.765 -2.682 -15.543 1.00 79.31 113 THR A CA 1
ATOM 897 C C . THR A 1 113 ? 5.567 -1.868 -15.078 1.00 79.31 113 THR A C 1
ATOM 899 O O . THR A 1 113 ? 4.723 -1.459 -15.869 1.00 79.31 113 THR A O 1
ATOM 902 N N . SER A 1 114 ? 5.497 -1.572 -13.778 1.00 75.81 114 SER A N 1
ATOM 903 C CA . SER A 1 114 ? 4.503 -0.642 -13.226 1.00 75.81 114 SER A CA 1
ATOM 904 C C . SER A 1 114 ? 4.896 0.824 -13.485 1.00 75.81 114 SER A C 1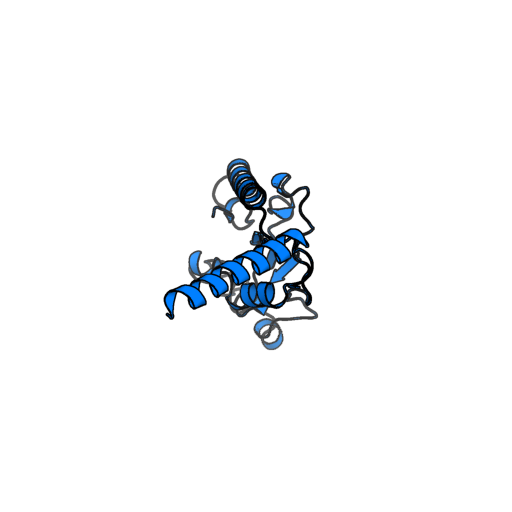
ATOM 906 O O . SER A 1 114 ? 4.839 1.661 -12.581 1.00 75.81 114 SER A O 1
ATOM 908 N N . GLN A 1 115 ? 5.390 1.122 -14.686 1.00 74.62 115 GLN A N 1
ATOM 909 C CA . GLN A 1 115 ? 5.828 2.443 -15.129 1.00 74.62 115 GLN A CA 1
ATOM 910 C C . GLN A 1 115 ? 5.217 2.756 -16.493 1.00 74.62 115 GLN A C 1
ATOM 912 O O . GLN A 1 115 ? 4.763 1.864 -17.204 1.00 74.62 115 GLN A O 1
ATOM 917 N N . GLU A 1 116 ? 5.195 4.034 -16.860 1.00 70.06 116 GLU A N 1
ATOM 918 C CA . GLU A 1 116 ? 4.730 4.462 -18.185 1.00 70.06 116 GLU A CA 1
ATOM 919 C C . GLU A 1 116 ? 5.694 3.986 -19.277 1.00 70.06 116 GLU A C 1
ATOM 921 O O . GLU A 1 116 ? 5.271 3.473 -20.312 1.00 70.06 116 GLU A O 1
ATOM 926 N N . SER A 1 117 ? 6.991 4.099 -18.996 1.00 65.50 117 SER A N 1
ATOM 927 C CA . SER A 1 117 ? 8.082 3.858 -19.934 1.00 65.50 117 SER A CA 1
ATOM 928 C C . SER A 1 117 ? 8.633 2.435 -19.862 1.00 65.50 117 SER A C 1
ATOM 930 O O . SER A 1 117 ? 8.495 1.731 -18.859 1.00 65.50 117 SER A O 1
ATOM 932 N N . VAL A 1 118 ? 9.330 2.041 -20.928 1.00 71.38 118 VAL A N 1
ATOM 933 C CA . VAL A 1 118 ? 10.151 0.825 -20.962 1.00 71.38 118 VAL A CA 1
ATOM 934 C C . VAL A 1 118 ? 11.234 0.911 -19.881 1.00 71.38 118 VAL A C 1
ATOM 936 O O . VAL A 1 118 ? 11.836 1.968 -19.680 1.00 71.38 118 VAL A O 1
ATOM 939 N N . SER A 1 119 ? 11.479 -0.187 -19.167 1.00 68.69 119 SER A N 1
ATOM 940 C CA . SER A 1 119 ? 12.564 -0.242 -18.186 1.00 68.69 119 SER A CA 1
ATOM 941 C C . SER A 1 119 ? 13.934 -0.279 -18.856 1.00 68.69 119 SER A C 1
ATOM 943 O O . SER A 1 119 ? 14.080 -0.729 -19.990 1.00 68.69 119 SER A O 1
ATOM 945 N N . ALA A 1 120 ? 14.977 0.073 -18.100 1.00 62.38 120 ALA A N 1
ATOM 946 C CA . ALA A 1 120 ? 16.365 -0.109 -18.532 1.00 62.38 120 ALA A CA 1
ATOM 947 C C . ALA A 1 120 ? 16.696 -1.572 -18.911 1.00 62.38 120 ALA A C 1
ATOM 949 O O . ALA A 1 120 ? 17.577 -1.817 -19.724 1.00 62.38 120 ALA A O 1
ATOM 950 N N . SER A 1 121 ? 15.959 -2.544 -18.360 1.00 62.72 121 SER A N 1
ATOM 951 C CA . SER A 1 121 ? 16.064 -3.975 -18.680 1.00 62.72 121 SER A CA 1
ATOM 952 C C . SER A 1 121 ? 15.234 -4.419 -19.898 1.00 62.72 121 SER A C 1
ATOM 954 O O . SER A 1 121 ? 15.095 -5.617 -20.140 1.00 62.72 121 SER A O 1
ATOM 956 N N . GLY A 1 122 ? 14.636 -3.481 -20.641 1.00 66.31 122 GLY A N 1
ATOM 957 C CA . GLY A 1 122 ? 13.866 -3.745 -21.861 1.00 66.31 122 GLY A CA 1
ATOM 958 C C . GLY A 1 122 ? 12.442 -4.271 -21.641 1.00 66.31 122 GLY A C 1
ATOM 959 O O . GLY A 1 122 ? 11.795 -4.687 -22.599 1.00 66.31 122 GLY A O 1
ATOM 960 N N . SER A 1 123 ? 11.932 -4.279 -20.403 1.00 72.56 123 SER A N 1
ATOM 961 C CA . SER A 1 123 ? 10.541 -4.677 -20.119 1.00 72.56 123 SER A CA 1
ATOM 962 C C . SER A 1 123 ? 9.590 -3.539 -20.482 1.00 72.56 123 SER A C 1
ATOM 964 O O . SER A 1 123 ? 9.882 -2.376 -20.192 1.00 72.56 123 SER A O 1
ATOM 966 N N . ARG A 1 124 ? 8.461 -3.850 -21.127 1.00 75.50 124 ARG A N 1
ATOM 967 C CA . ARG A 1 124 ? 7.546 -2.828 -21.657 1.00 75.50 124 ARG A CA 1
ATOM 968 C C . ARG A 1 124 ? 6.887 -2.046 -20.517 1.00 75.50 124 ARG A C 1
ATOM 970 O O . ARG A 1 124 ? 6.444 -2.628 -19.534 1.00 75.50 124 ARG A O 1
ATOM 977 N N . GLY A 1 125 ? 6.796 -0.728 -20.650 1.00 71.69 125 GLY A N 1
ATOM 978 C CA . GLY A 1 125 ? 5.933 0.066 -19.775 1.00 71.69 125 GLY A CA 1
ATOM 979 C C . GLY A 1 125 ? 4.456 -0.205 -20.064 1.00 71.69 125 GLY A C 1
ATOM 980 O O . GLY A 1 125 ? 4.108 -0.843 -21.058 1.00 71.69 125 GLY A O 1
ATOM 981 N N . MET A 1 126 ? 3.575 0.294 -19.207 1.00 75.12 126 MET A N 1
ATOM 982 C CA . MET A 1 126 ? 2.122 0.244 -19.406 1.00 75.12 126 MET A CA 1
ATOM 983 C C . MET A 1 126 ? 1.588 1.409 -20.253 1.00 75.12 126 MET A C 1
ATOM 985 O O . MET A 1 126 ? 0.381 1.525 -20.445 1.00 75.12 126 MET A O 1
ATOM 989 N N . GLY A 1 127 ? 2.459 2.300 -20.738 1.00 63.28 127 GLY A N 1
ATOM 990 C CA . GLY A 1 127 ? 2.111 3.391 -21.653 1.00 63.28 127 GLY A CA 1
ATOM 991 C C . GLY A 1 127 ? 1.412 4.590 -21.007 1.00 63.28 127 GLY A C 1
ATOM 992 O O . GLY A 1 127 ? 1.503 5.692 -21.536 1.00 63.28 127 GLY A O 1
ATOM 993 N N . SER A 1 128 ? 0.758 4.427 -19.851 1.00 62.75 128 SER A N 1
ATOM 994 C CA . SER A 1 128 ? 0.179 5.543 -19.095 1.00 62.75 128 SER A CA 1
ATOM 995 C C . SER A 1 128 ? 0.131 5.291 -17.589 1.00 62.75 128 SER A C 1
ATOM 997 O O . SER A 1 128 ? -0.010 4.157 -17.125 1.00 62.75 128 SER A O 1
ATOM 999 N N . ALA A 1 129 ? 0.177 6.374 -16.811 1.00 62.09 129 ALA A N 1
ATOM 1000 C CA . ALA A 1 129 ? -0.039 6.362 -15.370 1.00 62.09 129 ALA A CA 1
ATOM 1001 C C . ALA A 1 129 ? -1.375 5.709 -14.986 1.00 62.09 129 ALA A C 1
ATOM 1003 O O . ALA A 1 129 ? -1.449 4.961 -14.014 1.00 62.09 129 ALA A O 1
ATOM 1004 N N . GLN A 1 130 ? -2.444 5.977 -15.738 1.00 61.16 130 GLN A N 1
ATOM 1005 C CA . GLN A 1 130 ? -3.777 5.451 -15.433 1.00 61.16 130 GLN A CA 1
ATOM 1006 C C . GLN A 1 130 ? -3.808 3.919 -15.477 1.00 61.16 130 GLN A C 1
ATOM 1008 O O . GLN A 1 130 ? -4.407 3.298 -14.599 1.00 61.16 130 GLN A O 1
ATOM 1013 N N . ALA A 1 131 ? -3.074 3.311 -16.411 1.00 66.62 131 ALA A N 1
ATOM 1014 C CA . ALA A 1 131 ? -2.984 1.861 -16.543 1.00 66.62 131 ALA A CA 1
ATOM 1015 C C . ALA A 1 131 ? -2.283 1.163 -15.358 1.00 66.62 131 ALA A C 1
ATOM 1017 O O . ALA A 1 131 ? -2.435 -0.045 -15.201 1.00 66.62 131 ALA A O 1
ATOM 1018 N N . VAL A 1 132 ? -1.543 1.895 -14.510 1.00 71.38 132 VAL A N 1
ATOM 1019 C CA . VAL A 1 132 ? -0.820 1.332 -13.346 1.00 71.38 132 VAL A CA 1
ATOM 1020 C C . VAL A 1 132 ? -1.441 1.676 -11.988 1.00 71.38 132 VAL A C 1
ATOM 1022 O O . VAL A 1 132 ? -1.025 1.135 -10.952 1.00 71.38 132 VAL A O 1
ATOM 1025 N N . TYR A 1 133 ? -2.429 2.576 -11.960 1.00 72.19 133 TYR A N 1
ATOM 1026 C CA . TYR A 1 133 ? -3.112 2.985 -10.728 1.00 72.19 133 TYR A CA 1
ATOM 1027 C C . TYR A 1 133 ? -4.339 2.145 -10.387 1.00 72.19 133 TYR A C 1
ATOM 1029 O O . TYR A 1 133 ? -4.753 2.167 -9.232 1.00 72.19 133 TYR A O 1
ATOM 1037 N N . ALA A 1 134 ? -4.887 1.387 -11.336 1.00 83.06 134 ALA A N 1
ATOM 1038 C CA . ALA A 1 134 ? -6.025 0.522 -11.065 1.00 83.06 134 ALA A CA 1
ATOM 1039 C C . ALA A 1 134 ? -5.665 -0.558 -10.029 1.00 83.06 134 ALA A C 1
ATOM 1041 O O . ALA A 1 134 ? -4.671 -1.275 -10.174 1.00 83.06 134 ALA A O 1
ATOM 1042 N N . ILE A 1 135 ? -6.494 -0.669 -8.990 1.00 88.75 135 ILE A N 1
ATOM 1043 C CA . ILE A 1 135 ? -6.449 -1.787 -8.049 1.00 88.75 135 ILE A CA 1
ATOM 1044 C C . ILE A 1 135 ? -7.012 -3.018 -8.786 1.00 88.75 135 ILE A C 1
ATOM 1046 O O . ILE A 1 135 ? -8.097 -2.922 -9.367 1.00 88.75 135 ILE A O 1
ATOM 1050 N N . PRO A 1 136 ? -6.320 -4.172 -8.805 1.00 91.75 136 PRO A N 1
ATOM 1051 C CA . PRO A 1 136 ? -6.802 -5.357 -9.506 1.00 91.75 136 PRO A CA 1
ATOM 1052 C C . PRO A 1 136 ? -8.071 -5.868 -8.826 1.00 91.75 136 PRO A C 1
ATOM 1054 O O . PRO A 1 136 ? -8.076 -6.031 -7.610 1.00 91.75 136 PRO A O 1
ATOM 1057 N N . ARG A 1 137 ? -9.135 -6.159 -9.587 1.00 89.88 137 ARG A N 1
ATOM 1058 C CA . ARG A 1 137 ? -10.458 -6.506 -9.021 1.00 89.88 137 ARG A CA 1
ATOM 1059 C C . ARG A 1 137 ? -10.443 -7.689 -8.048 1.00 89.88 137 ARG A C 1
ATOM 1061 O O . ARG A 1 137 ? -11.228 -7.712 -7.107 1.00 89.88 137 ARG A O 1
ATOM 1068 N N . SER A 1 138 ? -9.543 -8.648 -8.247 1.00 92.69 138 SER A N 1
ATOM 1069 C CA . SER A 1 138 ? -9.422 -9.816 -7.371 1.00 92.69 138 SER A CA 1
ATOM 1070 C C . SER A 1 138 ? -8.806 -9.493 -6.004 1.00 92.69 138 SER A C 1
ATOM 1072 O O . SER A 1 138 ? -9.002 -10.266 -5.072 1.00 92.69 138 SER A O 1
ATOM 1074 N N . LEU A 1 139 ? -8.096 -8.366 -5.847 1.00 94.38 139 LEU A N 1
ATOM 1075 C CA . LEU A 1 139 ? -7.525 -7.971 -4.557 1.00 94.38 139 LEU A CA 1
ATOM 1076 C C . LEU A 1 139 ? -8.612 -7.516 -3.567 1.00 94.38 139 LEU A C 1
ATOM 1078 O O . LEU A 1 139 ? -8.674 -8.107 -2.493 1.00 94.38 139 LEU A O 1
ATOM 1082 N N . PRO A 1 140 ? -9.508 -6.560 -3.891 1.00 93.31 140 PRO A N 1
ATOM 1083 C CA . PRO A 1 140 ? -10.648 -6.255 -3.031 1.00 93.31 140 PRO A CA 1
ATOM 1084 C C . PRO A 1 140 ? -11.523 -7.479 -2.766 1.00 93.31 140 PRO A C 1
ATOM 1086 O O . PRO A 1 140 ? -11.921 -7.692 -1.631 1.00 93.31 140 PRO A O 1
ATOM 1089 N N . HIS A 1 141 ? -11.765 -8.325 -3.775 1.00 91.81 141 HIS A N 1
ATOM 1090 C CA . HIS A 1 141 ? -12.528 -9.561 -3.582 1.00 91.81 141 HIS A CA 1
ATOM 1091 C C . HIS A 1 141 ? -11.891 -10.477 -2.526 1.00 91.81 141 HIS A C 1
ATOM 1093 O O . HIS A 1 141 ? -12.586 -10.939 -1.630 1.00 91.81 141 HIS A O 1
ATOM 1099 N N . HIS A 1 142 ? -10.574 -10.705 -2.598 1.00 92.25 142 HIS A N 1
ATOM 1100 C CA . HIS A 1 142 ? -9.835 -11.443 -1.570 1.00 92.25 142 HIS A CA 1
ATOM 1101 C C . HIS A 1 142 ? -9.992 -10.758 -0.206 1.00 92.25 142 HIS A C 1
ATOM 1103 O O . HIS A 1 142 ? -10.393 -11.404 0.748 1.00 92.25 142 HIS A O 1
ATOM 1109 N N . LEU A 1 143 ? -9.741 -9.449 -0.110 1.00 91.88 143 LEU A N 1
ATOM 1110 C CA . LEU A 1 143 ? -9.852 -8.719 1.158 1.00 91.88 143 LEU A CA 1
ATOM 1111 C C . LEU A 1 143 ? -11.233 -8.877 1.805 1.00 91.88 143 LEU A C 1
ATOM 1113 O O . LEU A 1 143 ? -11.296 -9.131 3.000 1.00 91.88 143 LEU A O 1
ATOM 1117 N N . PHE A 1 144 ? -12.312 -8.761 1.025 1.00 89.50 144 PHE A N 1
ATOM 1118 C CA . PHE A 1 144 ? -13.680 -8.854 1.535 1.00 89.50 144 PHE A CA 1
ATOM 1119 C C . PHE A 1 144 ? -14.122 -10.285 1.855 1.00 89.50 144 PHE A C 1
ATOM 1121 O O . PHE A 1 144 ? -14.831 -10.474 2.837 1.00 89.50 144 PHE A O 1
ATOM 1128 N N . CYS A 1 145 ? -13.702 -11.288 1.078 1.00 87.31 145 CYS A N 1
ATOM 1129 C CA . CYS A 1 145 ? -14.034 -12.690 1.367 1.00 87.31 145 CYS A CA 1
ATOM 1130 C C . CYS A 1 145 ? -13.293 -13.225 2.595 1.00 87.31 145 CYS A C 1
ATOM 1132 O O . CYS A 1 145 ? -13.811 -14.087 3.294 1.00 87.31 145 CYS A O 1
ATOM 1134 N N . GLU A 1 146 ? -12.095 -12.704 2.863 1.00 84.00 146 GLU A N 1
ATOM 1135 C CA . GLU A 1 146 ? -11.267 -13.128 3.993 1.00 84.00 146 GLU A CA 1
ATOM 1136 C C . GLU A 1 146 ? -11.548 -12.352 5.283 1.00 84.00 146 GLU A C 1
ATOM 1138 O O . GLU A 1 146 ? -10.877 -12.582 6.297 1.00 84.00 146 GLU A O 1
ATOM 1143 N N . LEU A 1 147 ? -12.525 -11.439 5.261 1.00 82.25 147 LEU A N 1
ATOM 1144 C CA . LEU A 1 147 ? -13.032 -10.815 6.473 1.00 82.25 147 LEU A CA 1
ATOM 1145 C C . LEU A 1 147 ? -13.658 -11.891 7.353 1.00 82.25 147 LEU A C 1
ATOM 1147 O O . LEU A 1 147 ? -14.653 -12.516 6.987 1.00 82.25 147 LEU A O 1
ATOM 1151 N N . LYS A 1 148 ? -13.125 -12.059 8.563 1.00 68.06 148 LYS A N 1
ATOM 1152 C CA . LYS A 1 148 ? -13.865 -12.736 9.625 1.00 68.06 148 LYS A CA 1
ATOM 1153 C C . LYS A 1 148 ? -15.043 -11.854 10.029 1.00 68.06 148 LYS A C 1
ATOM 1155 O O . LYS A 1 148 ? -14.905 -11.019 10.918 1.00 68.06 148 LYS A O 1
ATOM 1160 N N . LEU A 1 149 ? -16.181 -12.014 9.356 1.00 56.09 149 LEU A N 1
ATOM 1161 C CA . LEU A 1 149 ? -17.466 -11.494 9.815 1.00 56.09 149 LEU A CA 1
ATOM 1162 C C . LEU A 1 149 ? -17.786 -12.205 11.136 1.00 56.09 149 LEU A C 1
ATOM 1164 O O . LEU A 1 149 ? -18.246 -13.342 11.123 1.00 56.09 149 LEU A O 1
ATOM 1168 N N . GLY A 1 150 ? -17.443 -11.596 12.272 1.00 54.53 150 GLY A N 1
ATOM 1169 C CA . GLY A 1 150 ? -17.671 -12.257 13.558 1.00 54.53 150 GLY A CA 1
ATOM 1170 C C . GLY A 1 150 ? -17.255 -11.523 14.828 1.00 54.53 150 GLY A C 1
ATOM 1171 O O . GLY A 1 150 ? -17.876 -11.761 15.852 1.00 54.53 150 GLY A O 1
ATOM 1172 N N . ASP A 1 151 ? -16.289 -10.601 14.801 1.00 51.16 151 ASP A N 1
ATOM 1173 C CA . ASP A 1 151 ? -15.666 -10.177 16.073 1.00 51.16 151 ASP A CA 1
ATOM 1174 C C . ASP A 1 151 ? -16.048 -8.773 16.580 1.00 51.16 151 ASP A C 1
ATOM 1176 O O . ASP A 1 151 ? -15.522 -8.337 17.603 1.00 51.16 151 ASP A O 1
ATOM 1180 N N . ARG A 1 152 ? -16.937 -8.029 15.902 1.00 51.66 152 ARG A N 1
ATOM 1181 C CA . ARG A 1 152 ? -17.315 -6.660 16.326 1.00 51.66 152 ARG A CA 1
ATOM 1182 C C . ARG A 1 152 ? -18.766 -6.268 16.048 1.00 51.66 152 ARG A C 1
ATOM 1184 O O . ARG A 1 152 ? -19.024 -5.176 15.554 1.00 51.66 152 ARG A O 1
ATOM 1191 N N . MET A 1 153 ? -19.724 -7.118 16.388 1.00 53.75 153 MET A N 1
ATOM 1192 C CA . MET A 1 153 ? -21.035 -6.579 16.753 1.00 53.75 153 MET A CA 1
ATOM 1193 C C . MET A 1 153 ? -21.099 -6.594 18.271 1.00 53.75 153 MET A C 1
ATOM 1195 O O . MET A 1 153 ? -20.993 -7.660 18.872 1.00 53.75 153 MET A O 1
ATOM 1199 N N . SER A 1 154 ? -21.198 -5.419 18.899 1.00 57.91 154 SER A N 1
ATOM 1200 C CA . SER A 1 154 ? -21.590 -5.386 20.308 1.00 57.91 154 SER A CA 1
ATOM 1201 C C . SER A 1 154 ? -22.954 -6.066 20.433 1.00 57.91 154 SER A C 1
ATOM 1203 O O . SER A 1 154 ? -23.754 -6.007 19.495 1.00 57.91 154 SER A O 1
ATOM 1205 N N . GLU A 1 155 ? -23.238 -6.704 21.569 1.00 60.25 155 GLU A N 1
ATOM 1206 C CA . GLU A 1 155 ? -24.573 -7.265 21.830 1.00 60.25 155 GLU A CA 1
ATOM 1207 C C . GLU A 1 155 ? -25.669 -6.210 21.601 1.00 60.25 155 GLU A C 1
ATOM 1209 O O . GLU A 1 155 ? -26.718 -6.520 21.050 1.00 60.25 155 GLU A O 1
ATOM 1214 N N . GLU A 1 156 ? -25.369 -4.941 21.891 1.00 66.88 156 GLU A N 1
ATOM 1215 C CA . GLU A 1 156 ? -26.225 -3.781 21.612 1.00 66.88 156 GLU A CA 1
ATOM 1216 C C . GLU A 1 156 ? -26.462 -3.549 20.112 1.00 66.88 156 GLU A C 1
ATOM 1218 O O . GLU A 1 156 ? -27.573 -3.220 19.710 1.00 66.88 156 GLU A O 1
ATOM 1223 N N . SER A 1 157 ? -25.448 -3.746 19.262 1.00 70.62 157 SER A N 1
ATOM 1224 C CA . 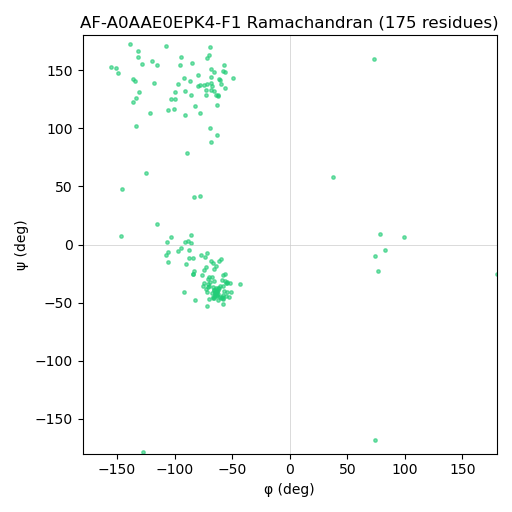SER A 1 157 ? -25.594 -3.620 17.805 1.00 70.62 157 SER A CA 1
ATOM 1225 C C . SER A 1 157 ? -26.424 -4.763 17.225 1.00 70.62 157 SER A C 1
ATOM 1227 O O . SER A 1 157 ? -27.193 -4.552 16.290 1.00 70.62 157 SER A O 1
ATOM 1229 N N . VAL A 1 158 ? -26.279 -5.977 17.769 1.00 71.06 158 VAL A N 1
ATOM 1230 C CA . VAL A 1 158 ? -27.113 -7.124 17.382 1.00 71.06 158 VAL A CA 1
ATOM 1231 C C . VAL A 1 158 ? -28.555 -6.887 17.821 1.00 71.06 158 VAL A C 1
ATOM 1233 O O . VAL A 1 158 ? -29.463 -7.051 17.011 1.00 71.06 158 VAL A O 1
ATOM 1236 N N . ALA A 1 159 ? -28.761 -6.432 19.059 1.00 72.81 159 ALA A N 1
ATOM 1237 C CA . ALA A 1 159 ? -30.076 -6.086 19.585 1.00 72.81 159 ALA A CA 1
ATOM 1238 C C . ALA A 1 159 ? -30.753 -4.996 18.743 1.00 72.81 159 ALA A C 1
ATOM 1240 O O . ALA A 1 159 ? -31.892 -5.175 18.335 1.00 72.81 159 ALA A O 1
ATOM 1241 N N . ALA A 1 160 ? -30.034 -3.932 18.372 1.00 76.50 160 ALA A N 1
ATOM 1242 C CA . ALA A 1 160 ? -30.579 -2.860 17.538 1.00 76.50 160 ALA A CA 1
ATOM 1243 C C . ALA A 1 160 ? -31.013 -3.339 16.141 1.00 76.50 160 ALA A C 1
ATOM 1245 O O . ALA A 1 160 ? -32.020 -2.874 15.611 1.00 76.50 160 ALA A O 1
ATOM 1246 N N . VAL A 1 161 ? -30.272 -4.274 15.533 1.00 76.81 161 VAL A N 1
ATOM 1247 C CA . VAL A 1 161 ? -30.649 -4.861 14.236 1.00 76.81 161 VAL A CA 1
ATOM 1248 C C . VAL A 1 161 ? -31.856 -5.790 14.383 1.00 76.81 161 VAL A C 1
ATOM 1250 O O . VAL A 1 161 ? -32.752 -5.746 13.544 1.00 76.81 161 VAL A O 1
ATOM 1253 N N . VAL A 1 162 ? -31.910 -6.601 15.443 1.00 78.06 162 VAL A N 1
ATOM 1254 C CA . VAL A 1 162 ? -33.053 -7.485 15.733 1.00 78.06 162 VAL A CA 1
ATOM 1255 C C . VAL A 1 162 ? -34.319 -6.679 16.033 1.00 78.06 162 VAL A C 1
ATOM 1257 O O . VAL A 1 162 ? -35.381 -7.006 15.502 1.00 78.06 162 VAL A O 1
ATOM 1260 N N . ASP A 1 163 ? -34.209 -5.600 16.806 1.00 84.31 163 ASP A N 1
ATOM 1261 C CA . ASP A 1 163 ? -35.318 -4.688 17.096 1.00 84.31 163 ASP A CA 1
ATOM 1262 C C . ASP A 1 163 ? -35.807 -4.002 15.820 1.00 84.31 163 ASP A C 1
ATOM 1264 O O . ASP A 1 163 ? -37.008 -3.970 15.564 1.00 84.31 163 ASP A O 1
ATOM 1268 N N . LEU A 1 164 ? -34.897 -3.522 14.965 1.00 80.25 164 LEU A N 1
ATOM 1269 C CA . LEU A 1 164 ? -35.273 -2.906 13.693 1.00 80.25 164 LEU A CA 1
ATOM 1270 C C . LEU A 1 164 ? -35.998 -3.897 12.770 1.00 80.25 164 LEU A C 1
ATOM 1272 O O . LEU A 1 164 ? -37.004 -3.539 12.167 1.00 80.25 164 LEU A O 1
ATOM 1276 N N . ILE A 1 165 ? -35.527 -5.145 12.681 1.00 82.44 165 ILE A N 1
ATOM 1277 C CA . ILE A 1 165 ? -36.201 -6.200 11.906 1.00 82.44 165 ILE A CA 1
ATOM 1278 C C . ILE A 1 165 ? -37.585 -6.505 12.496 1.00 82.44 165 ILE A C 1
ATOM 1280 O O . ILE A 1 165 ? -38.545 -6.663 11.746 1.00 82.44 165 ILE A O 1
ATOM 1284 N N . SER A 1 166 ? -37.710 -6.550 13.822 1.00 82.56 166 SER A N 1
ATOM 1285 C CA . SER A 1 166 ? -38.986 -6.809 14.504 1.00 82.56 166 SER A CA 1
ATOM 1286 C C . SER A 1 166 ? -39.995 -5.679 14.277 1.00 82.56 166 SER A C 1
ATOM 1288 O O . SER A 1 166 ? -41.168 -5.941 14.043 1.00 82.56 166 SER A O 1
ATOM 1290 N N . VAL A 1 167 ? -39.543 -4.421 14.277 1.00 82.56 167 VAL A N 1
ATOM 1291 C CA . VAL A 1 167 ? -40.387 -3.258 13.960 1.00 82.56 167 VAL A CA 1
ATOM 1292 C C . VAL A 1 167 ? -40.845 -3.297 12.504 1.00 82.56 167 VAL A C 1
ATOM 1294 O O . VAL A 1 167 ? -42.026 -3.111 12.235 1.00 82.56 167 VAL A O 1
ATOM 1297 N N . LEU A 1 168 ? -39.936 -3.581 11.569 1.00 74.06 168 LEU A N 1
ATOM 1298 C CA . LEU A 1 168 ? -40.269 -3.631 10.143 1.00 74.06 168 LEU A CA 1
ATOM 1299 C C . LEU A 1 168 ? -41.219 -4.787 9.808 1.00 74.06 168 LEU A C 1
ATOM 1301 O O . LEU A 1 168 ? -42.105 -4.617 8.982 1.00 74.06 168 LEU A O 1
ATOM 1305 N N . THR A 1 169 ? -41.067 -5.936 10.468 1.00 78.50 169 THR A N 1
ATOM 1306 C CA . THR A 1 169 ? -41.959 -7.093 10.275 1.00 78.50 169 THR A CA 1
ATOM 1307 C C . THR A 1 169 ? -43.323 -6.895 10.933 1.00 78.50 169 THR A C 1
ATOM 1309 O O . THR A 1 169 ? -44.323 -7.310 10.363 1.00 78.50 169 THR A O 1
ATOM 1312 N N . ALA A 1 170 ? -43.402 -6.186 12.063 1.00 73.69 170 ALA A N 1
ATOM 1313 C CA . ALA A 1 170 ? -44.681 -5.839 12.688 1.00 73.69 170 ALA A CA 1
ATOM 1314 C C . ALA A 1 170 ? -45.513 -4.842 11.859 1.00 73.69 170 ALA A C 1
ATOM 1316 O O . ALA A 1 170 ? -46.736 -4.852 11.940 1.00 73.69 170 ALA A O 1
ATOM 1317 N N . GLN A 1 171 ? -44.867 -3.991 11.054 1.00 57.78 171 GLN A N 1
ATOM 1318 C CA . GLN A 1 171 ? -45.561 -3.037 10.179 1.00 57.78 171 GLN A CA 1
ATOM 1319 C C . GLN A 1 171 ? -46.157 -3.697 8.926 1.00 57.78 171 GLN A C 1
ATOM 1321 O O . GLN A 1 171 ? -47.144 -3.202 8.396 1.00 57.78 171 GLN A O 1
ATOM 1326 N N . GLU A 1 172 ? -45.604 -4.822 8.465 1.00 58.75 172 GLU A N 1
ATOM 1327 C CA . GLU A 1 172 ? -46.150 -5.560 7.315 1.00 58.75 172 GLU A CA 1
ATOM 1328 C C . GLU A 1 172 ? -47.432 -6.340 7.664 1.00 58.75 172 GLU A C 1
ATOM 1330 O O . GLU A 1 172 ? -48.240 -6.606 6.774 1.00 58.75 172 GLU A O 1
ATOM 1335 N N . ASP A 1 173 ? -47.652 -6.650 8.946 1.00 56.56 173 ASP A N 1
ATOM 1336 C CA . ASP A 1 173 ? -48.849 -7.353 9.422 1.00 56.56 173 ASP A CA 1
ATOM 1337 C C . ASP A 1 173 ? -50.050 -6.411 9.667 1.00 56.56 173 ASP A C 1
ATOM 1339 O O . ASP A 1 173 ? -51.192 -6.856 9.573 1.00 56.56 173 ASP A O 1
ATOM 1343 N N . GLU A 1 174 ? -49.829 -5.115 9.936 1.00 58.22 174 GLU A N 1
ATOM 1344 C CA . GLU A 1 174 ? -50.915 -4.128 10.132 1.00 58.22 174 GLU A CA 1
ATOM 1345 C C . GLU A 1 174 ? -51.473 -3.555 8.813 1.00 58.22 174 GLU A C 1
ATOM 1347 O O . GLU A 1 174 ? -52.622 -3.123 8.774 1.00 58.22 174 GLU A O 1
ATOM 1352 N N . ASP A 1 175 ? -50.703 -3.591 7.721 1.00 53.34 175 ASP A N 1
ATOM 1353 C CA . ASP A 1 175 ? -51.126 -3.106 6.393 1.00 53.34 175 ASP A CA 1
ATOM 1354 C C . ASP A 1 175 ? -51.788 -4.206 5.522 1.00 53.34 175 ASP A C 1
ATOM 1356 O O . ASP A 1 175 ? -52.136 -3.967 4.359 1.00 53.34 175 ASP A O 1
ATOM 1360 N N . ALA A 1 176 ? -51.950 -5.422 6.063 1.00 55.44 176 ALA A N 1
ATOM 1361 C CA . ALA A 1 176 ? -52.511 -6.593 5.379 1.00 55.44 176 ALA A CA 1
ATOM 1362 C C . ALA A 1 176 ? -53.971 -6.937 5.771 1.00 55.44 176 ALA A C 1
ATOM 1364 O O . ALA A 1 176 ? -54.487 -7.962 5.310 1.00 55.44 176 ALA A O 1
ATOM 1365 N N . GLU A 1 177 ? -54.640 -6.095 6.571 1.00 43.91 177 GLU A N 1
ATOM 1366 C CA . GLU A 1 177 ? -56.059 -6.214 6.977 1.00 43.91 177 GLU A CA 1
ATOM 1367 C C . GLU A 1 177 ? -56.934 -5.096 6.374 1.00 43.91 177 GLU A C 1
ATOM 1369 O O . GLU A 1 177 ? -58.071 -5.409 5.938 1.00 43.91 177 GLU A O 1
#

Radius of gyration: 21.22 Å; Cα contacts (8 Å, |Δi|>4): 222; chains: 1; bounding box: 72×38×44 Å

Sequence (177 aa):
MQCKEYSKAKTKGTPDLELADRRVQRTRQIIEYYDPAYYFIENPAGDALRGLHTREVMKGLPEPLVTTYCKYGTPYMKPTHIWTNAVLSVPLLRCTSSTPCPARAITGKHENTSQESVSASGSRGMGSAQAVYAIPRSLPHHLFCELKLGDRMSEESVAAVVDLISVLTAQEDEDAE

Foldseek 3Di:
DVLVLQAPPPPPDHRPLVVVLVVLLVVVVVCVVVVDPKDKDKHFCGDCPRHPQNDPSCPPFDDWAWEWCLLLPDLETTIMTITMPFDFPDGHHHADPVRHRPCCVVPVHRQEYLALQQDPVRRGYPVDNVSNPDRRPVRVVSVVVRGPPPDDDDPVNVVVVVVVVVVVVVVVVVVPD

pLDDT: mean 84.31, std 13.08, range [43.91, 96.81]

Secondary structure (DSSP, 8-state):
--GGGG-TT--SS---HHHHHHHHHHHHHHHHHH--S--EEEEE---TTT-GGGSGGGTTSPPPEEEEGGGGT-SB--EEEEEES--BSSPPP---SSS--HHHHHHSS-SB-SSSSPPTTSPBP-SSSHHHHPPPTHHHHHHHHTB-TTS---HHHHHHHHHHHHHHHHHHHHTT-

Organism: NCBI:txid36881

Mean predicted aligned error: 10.28 Å